Protein AF-A0A482REP7-F1 (afdb_monomer_lite)

Foldseek 3Di:
DQEAEPDLDQDAEDDLCVLVPLNHAEYEHAHYQHQDYALSVLNRPNHNAYHHHPYNHDCQQVVLCVPPNPVRNSVSSPVVVLVVVLLVLQLCLCCPPQCVPLCVDPVSVVLSVVQSVQLCVVDVDSVLSVVCSVCVNQQADNDSVPGHSVSSVVSSVVVVVVVVVVVVVVVVVVVVVVVVVVPVPPPDPDDDDDDDDDDDDDDDDDDDDDDDDDDDDDDPDDDDDDDDDDDDDDD

pLDDT: mean 78.35, std 23.19, range [29.16, 95.19]

Radius of gyration: 36.78 Å; chains: 1; bounding box: 82×81×97 Å

Sequence (235 aa):
MEELWVNNNPLTALPPEIGRCAALRYIDASDTQLHKVPKELATLKNLVDVDLDRTLLKASQKTPYLMHGTMGLLQHLRERAERFHLKQALMETLKFSVYHEASSTDAGASMLLALVADIFEEFSDPREIRLVIRNAARLFPPLLTQATAHAVRVRHDELARDNARKQVRGRMRALWRGVHAMLPLLPYVCTLATATARPRTYGHAHTHCRWALTWSWRCARCTMTALTPPRWSAP

Structure (mmCIF, N/CA/C/O backbone):
data_AF-A0A482REP7-F1
#
_entry.id   AF-A0A482REP7-F1
#
loop_
_atom_site.group_PDB
_atom_site.id
_atom_site.type_symbol
_atom_site.label_atom_id
_atom_site.label_alt_id
_atom_site.label_comp_id
_atom_site.label_asym_id
_atom_site.label_entity_id
_atom_site.label_seq_id
_atom_site.pdbx_PDB_ins_code
_atom_site.Cartn_x
_atom_site.Cartn_y
_atom_site.Cartn_z
_atom_site.occupancy
_atom_site.B_iso_or_equiv
_atom_site.auth_seq_id
_atom_site.auth_comp_id
_atom_site.auth_asym_id
_atom_site.auth_atom_id
_atom_site.pdbx_PDB_model_num
ATOM 1 N N . MET A 1 1 ? -0.628 -10.007 -25.934 1.00 63.91 1 MET A N 1
ATOM 2 C CA . MET A 1 1 ? 0.805 -9.664 -25.932 1.00 63.91 1 MET A CA 1
ATOM 3 C C . MET A 1 1 ? 1.386 -10.212 -24.645 1.00 63.91 1 MET A C 1
ATOM 5 O O . MET A 1 1 ? 0.935 -9.791 -23.585 1.00 63.91 1 MET A O 1
ATOM 9 N N . GLU A 1 2 ? 2.257 -11.215 -24.748 1.00 89.44 2 GLU A N 1
ATOM 10 C CA . GLU A 1 2 ? 2.866 -11.882 -23.584 1.00 89.44 2 GLU A CA 1
ATOM 11 C C . GLU A 1 2 ? 4.234 -11.289 -23.226 1.00 89.44 2 GLU A C 1
ATOM 13 O O . GLU A 1 2 ? 4.661 -11.377 -22.080 1.00 89.44 2 GLU A O 1
ATOM 18 N N . GLU A 1 3 ? 4.891 -10.625 -24.172 1.00 93.62 3 GLU A N 1
ATOM 19 C CA . GLU A 1 3 ? 6.255 -10.119 -24.029 1.00 93.62 3 GLU A CA 1
ATOM 20 C C . GLU A 1 3 ? 6.309 -8.655 -24.470 1.00 93.62 3 GLU A C 1
ATOM 22 O O . GLU A 1 3 ? 5.675 -8.276 -25.460 1.00 93.62 3 GLU A O 1
ATOM 27 N N . LEU A 1 4 ? 7.033 -7.830 -23.715 1.00 93.44 4 LEU A N 1
ATOM 28 C CA . LEU A 1 4 ? 7.271 -6.423 -24.017 1.00 93.44 4 LEU A CA 1
ATOM 29 C C . LEU A 1 4 ? 8.766 -6.128 -23.910 1.00 93.44 4 LEU A C 1
ATOM 31 O O . LEU A 1 4 ? 9.321 -6.166 -22.815 1.00 93.44 4 LEU A O 1
ATOM 35 N N . TRP A 1 5 ? 9.392 -5.779 -25.031 1.00 93.81 5 TRP A N 1
ATOM 36 C CA . TRP A 1 5 ? 10.798 -5.379 -25.085 1.00 93.81 5 TRP A CA 1
ATOM 37 C C . TRP A 1 5 ? 10.897 -3.898 -25.433 1.00 93.81 5 TRP A C 1
ATOM 39 O O . TRP A 1 5 ? 10.468 -3.463 -26.502 1.00 93.81 5 TRP A O 1
ATOM 49 N N . VAL A 1 6 ? 11.415 -3.118 -24.492 1.00 92.94 6 VAL A N 1
ATOM 50 C CA . VAL A 1 6 ? 11.636 -1.668 -24.605 1.00 92.94 6 VAL A CA 1
ATOM 51 C C . VAL A 1 6 ? 13.059 -1.284 -24.191 1.00 92.94 6 VAL A C 1
ATOM 53 O O . VAL A 1 6 ? 13.351 -0.106 -23.981 1.00 92.94 6 VAL A O 1
ATOM 56 N N . ASN A 1 7 ? 13.943 -2.270 -24.090 1.00 94.19 7 ASN A N 1
ATOM 57 C CA . ASN A 1 7 ? 15.342 -2.122 -23.729 1.00 94.19 7 ASN A CA 1
ATOM 58 C C . ASN A 1 7 ? 16.136 -1.266 -24.724 1.00 94.19 7 ASN A C 1
ATOM 60 O O . ASN A 1 7 ? 15.739 -1.100 -25.878 1.00 94.19 7 ASN A O 1
ATOM 64 N N . ASN A 1 8 ? 17.265 -0.715 -24.269 1.00 93.19 8 ASN A N 1
ATOM 65 C CA . ASN A 1 8 ? 18.154 0.143 -25.067 1.00 93.19 8 ASN A CA 1
ATOM 66 C C . ASN A 1 8 ? 17.477 1.399 -25.647 1.00 93.19 8 ASN A C 1
ATOM 68 O O . ASN A 1 8 ? 17.842 1.887 -26.716 1.00 93.19 8 ASN A O 1
ATOM 72 N N . ASN A 1 9 ? 16.488 1.941 -24.936 1.00 93.56 9 ASN A N 1
ATOM 73 C CA . ASN A 1 9 ? 15.794 3.167 -25.317 1.00 93.56 9 ASN A CA 1
ATOM 74 C C . ASN A 1 9 ? 15.946 4.243 -24.235 1.00 93.56 9 ASN A C 1
ATOM 76 O O . ASN A 1 9 ? 16.043 3.924 -23.048 1.00 93.56 9 ASN A O 1
ATOM 80 N N . PRO A 1 10 ? 15.857 5.541 -24.581 1.00 90.94 10 PRO A N 1
ATOM 81 C CA . PRO A 1 10 ? 15.836 6.633 -23.605 1.00 90.94 10 PRO A CA 1
ATOM 82 C C . PRO A 1 10 ? 14.481 6.723 -22.871 1.00 90.94 10 PRO A C 1
ATOM 84 O O . PRO A 1 10 ? 13.950 7.806 -22.632 1.00 90.94 10 PRO A O 1
ATOM 87 N N . LEU A 1 11 ? 13.882 5.578 -22.536 1.00 92.81 11 LEU A N 1
ATOM 88 C CA . LEU A 1 11 ? 12.611 5.493 -21.839 1.00 92.81 11 LEU A CA 1
ATOM 89 C C . LEU A 1 11 ? 12.792 5.977 -20.401 1.00 92.81 11 LEU A C 1
ATOM 91 O O . LEU A 1 11 ? 13.592 5.429 -19.649 1.00 92.81 11 LEU A O 1
ATOM 95 N N . THR A 1 12 ? 12.038 7.002 -20.015 1.00 92.31 12 THR A N 1
ATOM 96 C CA . THR A 1 12 ? 12.153 7.625 -18.690 1.00 92.31 12 THR A CA 1
ATOM 97 C C . THR A 1 12 ? 11.119 7.097 -17.698 1.00 92.31 12 THR A C 1
ATOM 99 O O . THR A 1 12 ? 11.399 6.996 -16.503 1.00 92.31 12 THR A O 1
ATOM 102 N N . ALA A 1 13 ? 9.933 6.720 -18.174 1.00 91.12 13 ALA A N 1
ATOM 103 C CA . ALA A 1 13 ? 8.843 6.189 -17.366 1.00 91.12 13 ALA A CA 1
ATOM 104 C C . ALA A 1 13 ? 8.047 5.148 -18.159 1.00 91.12 13 ALA A C 1
ATOM 106 O O . ALA A 1 13 ? 7.835 5.306 -19.360 1.00 91.12 13 ALA A O 1
ATOM 107 N N . LEU A 1 14 ? 7.558 4.114 -17.472 1.00 90.75 14 LEU A N 1
ATOM 108 C CA . LEU A 1 14 ? 6.554 3.209 -18.026 1.00 90.75 14 LEU A CA 1
ATOM 109 C C . LEU A 1 14 ? 5.149 3.794 -17.792 1.00 90.75 14 LEU A C 1
ATOM 111 O O . LEU A 1 14 ? 4.867 4.254 -16.677 1.00 90.75 14 LEU A O 1
ATOM 115 N N . PRO A 1 15 ? 4.263 3.770 -18.802 1.00 91.69 15 PRO A N 1
ATOM 116 C CA . PRO A 1 15 ? 2.899 4.269 -18.666 1.00 91.69 15 PRO A CA 1
ATOM 117 C C . PRO A 1 15 ? 2.089 3.410 -17.675 1.00 91.69 15 PRO A C 1
ATOM 119 O O . PRO A 1 15 ? 2.233 2.182 -17.679 1.00 91.69 15 PRO A O 1
ATOM 122 N N . PRO A 1 16 ? 1.219 4.000 -16.830 1.00 91.69 16 PRO A N 1
ATOM 123 C CA . PRO A 1 16 ? 0.376 3.240 -15.900 1.00 91.69 16 PRO A CA 1
ATOM 124 C C . PRO A 1 16 ? -0.590 2.281 -16.617 1.00 91.69 16 PRO A C 1
ATOM 126 O O . PRO A 1 16 ? -1.007 1.273 -16.044 1.00 91.69 16 PRO A O 1
ATOM 129 N N . GLU A 1 17 ? -0.905 2.536 -17.889 1.00 92.56 17 GLU A N 1
ATOM 130 C CA . GLU A 1 17 ? -1.745 1.692 -18.740 1.00 92.56 17 GLU A CA 1
ATOM 131 C C . GLU A 1 17 ? -1.191 0.271 -18.912 1.00 92.56 17 GLU A C 1
ATOM 133 O O . GLU A 1 17 ? -1.971 -0.640 -19.199 1.00 92.56 17 GLU A O 1
ATOM 138 N N . ILE A 1 18 ? 0.107 0.044 -18.658 1.00 91.31 18 ILE A N 1
ATOM 139 C CA . ILE A 1 18 ? 0.719 -1.292 -18.692 1.00 91.31 18 ILE A CA 1
ATOM 140 C C . ILE A 1 18 ? 0.012 -2.284 -17.761 1.00 91.31 18 ILE A C 1
ATOM 142 O O . ILE A 1 18 ? -0.063 -3.467 -18.077 1.00 91.31 18 ILE A O 1
ATOM 146 N N . GLY A 1 19 ? -0.597 -1.813 -16.664 1.00 87.25 19 GLY A N 1
ATOM 147 C CA . GLY A 1 19 ? -1.361 -2.659 -15.741 1.00 87.25 19 GLY A CA 1
ATOM 148 C C . GLY A 1 19 ? -2.620 -3.288 -16.353 1.00 87.25 19 GLY A C 1
ATOM 149 O O . GLY A 1 19 ? -3.173 -4.227 -15.779 1.00 87.25 19 GLY A O 1
ATOM 150 N N . ARG A 1 20 ? -3.075 -2.808 -17.523 1.00 90.56 20 ARG A N 1
ATOM 151 C CA . ARG A 1 20 ? -4.200 -3.390 -18.281 1.00 90.56 20 ARG A CA 1
ATOM 152 C C . ARG A 1 20 ? -3.788 -4.589 -19.132 1.00 90.56 20 ARG A C 1
ATOM 154 O O . ARG A 1 20 ? -4.652 -5.354 -19.560 1.00 90.56 20 ARG A O 1
ATOM 161 N N . CYS A 1 21 ? -2.494 -4.783 -19.367 1.00 91.75 21 CYS A N 1
ATOM 162 C CA . CYS A 1 21 ? -1.970 -5.871 -20.184 1.00 91.75 21 CYS A CA 1
ATOM 163 C C . CYS A 1 21 ? -1.958 -7.192 -19.397 1.00 91.75 21 CYS A C 1
ATOM 165 O O . CYS A 1 21 ? -0.906 -7.734 -19.088 1.00 91.75 21 CYS A O 1
ATOM 167 N N . ALA A 1 22 ? -3.131 -7.736 -19.064 1.00 87.69 22 ALA A N 1
ATOM 168 C CA . ALA A 1 22 ? -3.259 -8.898 -18.176 1.00 87.69 22 ALA A CA 1
ATOM 169 C C . ALA A 1 22 ? -2.554 -10.177 -18.678 1.00 87.69 22 ALA A C 1
ATOM 171 O O . ALA A 1 22 ? -2.250 -11.056 -17.877 1.00 87.69 22 ALA A O 1
ATOM 172 N N . ALA A 1 23 ? -2.297 -10.289 -19.985 1.00 92.19 23 ALA A N 1
ATOM 173 C CA . ALA A 1 23 ? -1.593 -11.420 -20.593 1.00 92.19 23 ALA A CA 1
ATOM 174 C C . ALA A 1 23 ? -0.058 -11.302 -20.538 1.00 92.19 23 ALA A C 1
ATOM 176 O O . ALA A 1 23 ? 0.627 -12.221 -20.965 1.00 92.19 23 ALA A O 1
ATOM 177 N N . LEU A 1 24 ? 0.482 -10.181 -20.057 1.00 94.06 24 LEU A N 1
ATOM 178 C CA . LEU A 1 24 ? 1.907 -9.879 -20.120 1.00 94.06 24 LEU A CA 1
ATOM 179 C C . LEU A 1 24 ? 2.676 -10.687 -19.061 1.00 94.06 24 LEU A C 1
ATOM 181 O O . LEU A 1 24 ? 2.298 -10.714 -17.888 1.00 94.06 24 LEU A O 1
ATOM 185 N N . ARG A 1 25 ? 3.725 -11.374 -19.514 1.00 94.38 25 ARG A N 1
ATOM 186 C CA . ARG A 1 25 ? 4.537 -12.344 -18.771 1.00 94.38 25 ARG A CA 1
ATOM 187 C C . ARG A 1 25 ? 5.984 -11.898 -18.620 1.00 94.38 25 ARG A C 1
ATOM 189 O O . ARG A 1 25 ? 6.555 -12.135 -17.560 1.00 94.38 25 ARG A O 1
ATOM 196 N N . TYR A 1 26 ? 6.535 -11.226 -19.628 1.00 95.12 26 TYR A N 1
ATOM 197 C CA . TYR A 1 26 ? 7.926 -10.776 -19.634 1.00 95.12 26 TYR A CA 1
ATOM 198 C C . TYR A 1 26 ? 8.024 -9.309 -20.041 1.00 95.12 26 TYR A C 1
ATOM 200 O O . TYR A 1 26 ? 7.425 -8.896 -21.037 1.00 95.12 26 TYR A O 1
ATOM 208 N N . ILE A 1 27 ? 8.780 -8.528 -19.272 1.00 94.94 27 ILE A N 1
ATOM 209 C CA . ILE A 1 27 ? 9.125 -7.144 -19.609 1.00 94.94 27 ILE A CA 1
ATOM 210 C C . ILE A 1 27 ? 10.638 -7.022 -19.603 1.00 94.94 27 ILE A C 1
ATOM 212 O O . ILE A 1 27 ? 11.256 -7.265 -18.575 1.00 94.94 27 ILE A O 1
ATOM 216 N N . ASP A 1 28 ? 11.211 -6.582 -20.713 1.00 94.81 28 ASP A N 1
ATOM 217 C CA . ASP A 1 28 ? 12.601 -6.144 -20.758 1.00 94.81 28 ASP A CA 1
ATOM 218 C C . ASP A 1 28 ? 12.639 -4.623 -20.927 1.00 94.81 28 ASP A C 1
ATOM 220 O O . ASP A 1 28 ? 12.268 -4.088 -21.976 1.00 94.81 28 ASP A O 1
ATOM 224 N N . ALA A 1 29 ? 13.041 -3.924 -19.867 1.00 94.19 29 ALA A N 1
ATOM 225 C CA . ALA A 1 29 ? 13.291 -2.486 -19.864 1.00 94.19 29 ALA A CA 1
ATOM 226 C C . ALA A 1 29 ? 14.729 -2.169 -19.420 1.00 94.19 29 ALA A C 1
ATOM 228 O O . ALA A 1 29 ? 14.994 -1.078 -18.896 1.00 94.19 29 ALA A O 1
ATOM 229 N N . SER A 1 30 ? 15.644 -3.117 -19.634 1.00 94.44 30 SER A N 1
ATOM 230 C CA . SER A 1 30 ? 17.069 -2.952 -19.367 1.00 94.44 30 SER A CA 1
ATOM 231 C C . SER A 1 30 ? 17.686 -1.847 -20.231 1.00 94.44 30 SER A C 1
ATOM 233 O O . SER A 1 30 ? 17.192 -1.521 -21.312 1.00 94.44 30 SER A O 1
ATOM 235 N N . ASP A 1 31 ? 18.760 -1.221 -19.748 1.00 94.88 31 ASP A N 1
ATOM 236 C CA . ASP A 1 31 ? 19.461 -0.154 -20.486 1.00 94.88 31 ASP A CA 1
ATOM 237 C C . ASP A 1 31 ? 18.551 1.018 -20.882 1.00 94.88 31 ASP A C 1
ATOM 239 O O . ASP A 1 31 ? 18.583 1.533 -22.003 1.00 94.88 31 ASP A O 1
ATOM 243 N N . THR A 1 32 ? 17.714 1.451 -19.940 1.00 95.19 32 THR A N 1
ATOM 244 C CA . THR A 1 32 ? 16.838 2.612 -20.112 1.00 95.19 32 THR A CA 1
ATOM 245 C C . THR A 1 32 ? 17.072 3.669 -19.037 1.00 95.19 32 THR A C 1
ATOM 247 O O . THR A 1 32 ? 17.624 3.414 -17.966 1.00 95.19 32 THR A O 1
ATOM 250 N N . GLN A 1 33 ? 16.589 4.889 -19.278 1.00 94.12 33 GLN A N 1
ATOM 251 C CA . GLN A 1 33 ? 16.630 5.988 -18.300 1.00 94.12 33 GLN A CA 1
ATOM 252 C C . GLN A 1 33 ? 15.464 5.923 -17.297 1.00 94.12 33 GLN A C 1
ATOM 254 O O . GLN A 1 33 ? 15.016 6.944 -16.759 1.00 94.12 33 GLN A O 1
ATOM 259 N N . LEU A 1 34 ? 14.949 4.715 -17.051 1.00 94.38 34 LEU A N 1
ATOM 260 C CA . LEU A 1 34 ? 13.764 4.494 -16.246 1.00 94.38 34 LEU A CA 1
ATOM 261 C C . LEU A 1 34 ? 14.058 4.854 -14.792 1.00 94.38 34 LEU A C 1
ATOM 263 O O . LEU A 1 34 ? 14.834 4.186 -14.113 1.00 94.38 34 LEU A O 1
ATOM 267 N N . HIS A 1 35 ? 13.423 5.915 -14.302 1.00 92.31 35 HIS A N 1
ATOM 268 C CA . HIS A 1 35 ? 13.613 6.394 -12.929 1.00 92.31 35 HIS A CA 1
ATOM 269 C C . HIS A 1 35 ? 12.449 6.019 -12.001 1.00 92.31 35 HIS A C 1
ATOM 271 O O . HIS A 1 35 ? 12.544 6.178 -10.778 1.00 92.31 35 HIS A O 1
ATOM 277 N N . LYS A 1 36 ? 11.345 5.505 -12.563 1.00 89.56 36 LYS A N 1
ATOM 278 C CA . LYS A 1 36 ? 10.185 5.028 -11.807 1.00 89.56 36 LYS A CA 1
ATOM 279 C C . LYS A 1 36 ? 9.425 3.927 -12.547 1.00 89.56 36 LYS A C 1
ATOM 281 O O . LYS A 1 36 ? 9.078 4.084 -13.713 1.00 89.56 36 LYS A O 1
ATOM 286 N N . VAL A 1 37 ? 9.054 2.882 -11.809 1.00 92.19 37 VAL A N 1
ATOM 287 C CA . VAL A 1 37 ? 8.073 1.872 -12.236 1.00 92.19 37 VAL A CA 1
ATOM 288 C C . VAL A 1 37 ? 6.673 2.230 -11.700 1.00 92.19 37 VAL A C 1
ATOM 290 O O . VAL A 1 37 ? 6.563 2.595 -10.516 1.00 92.19 37 VAL A O 1
ATOM 293 N N . PRO A 1 38 ? 5.602 2.161 -12.520 1.00 92.38 38 PRO A N 1
ATOM 294 C CA . PRO A 1 38 ? 4.225 2.390 -12.082 1.00 92.38 38 PRO A CA 1
ATOM 295 C C . PRO A 1 38 ? 3.764 1.314 -11.090 1.00 92.38 38 PRO A C 1
ATOM 297 O O . PRO A 1 38 ? 4.125 0.143 -11.201 1.00 92.38 38 PRO A O 1
ATOM 300 N N . LYS A 1 39 ? 2.926 1.696 -10.118 1.00 91.38 39 LYS A N 1
ATOM 301 C CA . LYS A 1 39 ? 2.364 0.746 -9.135 1.00 91.38 39 LYS A CA 1
ATOM 302 C C . LYS A 1 39 ? 1.400 -0.246 -9.793 1.00 91.38 39 LYS A C 1
ATOM 304 O O . LYS A 1 39 ? 1.179 -1.334 -9.281 1.00 91.38 39 LYS A O 1
ATOM 309 N N . GLU A 1 40 ? 0.858 0.132 -10.943 1.00 92.50 40 GLU A N 1
ATOM 310 C CA . GLU A 1 40 ? -0.017 -0.654 -11.801 1.00 92.50 40 GLU A CA 1
ATOM 311 C C . GLU A 1 40 ? 0.695 -1.900 -12.342 1.00 92.50 40 GLU A C 1
ATOM 313 O O . GLU A 1 40 ? 0.043 -2.887 -12.653 1.00 92.50 40 GLU A O 1
ATOM 318 N N . LEU A 1 41 ? 2.033 -1.937 -12.355 1.00 92.44 41 LEU A N 1
ATOM 319 C CA . LEU A 1 41 ? 2.759 -3.161 -12.692 1.00 92.44 41 LEU A CA 1
ATOM 320 C C . LEU A 1 41 ? 2.435 -4.311 -11.721 1.00 92.44 41 LEU A C 1
ATOM 322 O O . LEU A 1 41 ? 2.370 -5.474 -12.110 1.00 92.44 41 LEU A O 1
ATOM 326 N N . ALA A 1 42 ? 2.135 -3.985 -10.463 1.00 90.81 42 ALA A N 1
ATOM 327 C CA . ALA A 1 42 ? 1.794 -4.962 -9.437 1.00 90.81 42 ALA A CA 1
ATOM 328 C C . ALA A 1 42 ? 0.430 -5.655 -9.651 1.00 90.81 42 ALA A C 1
ATOM 330 O O . ALA A 1 42 ? 0.163 -6.675 -9.000 1.00 90.81 42 ALA A O 1
ATOM 331 N N . THR A 1 43 ? -0.425 -5.131 -10.545 1.00 90.50 43 THR A N 1
ATOM 332 C CA . THR A 1 43 ? -1.724 -5.737 -10.892 1.00 90.50 43 THR A CA 1
ATOM 333 C C . THR A 1 43 ? -1.608 -6.835 -11.944 1.00 90.50 43 THR A C 1
ATOM 335 O O . THR A 1 43 ? -2.549 -7.615 -12.106 1.00 90.50 43 THR A O 1
ATOM 338 N N . LEU A 1 44 ? -0.467 -6.935 -12.632 1.00 91.50 44 LEU A N 1
ATOM 339 C CA . LEU A 1 44 ? -0.198 -7.997 -13.594 1.00 91.50 44 LEU A CA 1
ATOM 340 C C . LEU A 1 44 ? -0.007 -9.325 -12.855 1.00 91.50 44 LEU A C 1
ATOM 342 O O . LEU A 1 44 ? 0.989 -9.544 -12.169 1.00 91.50 44 LEU A O 1
ATOM 346 N N . LYS A 1 45 ? -1.002 -10.212 -12.958 1.00 87.19 45 LYS A N 1
ATOM 347 C CA . LYS A 1 45 ? -1.009 -11.511 -12.261 1.00 87.19 45 LYS A CA 1
ATOM 348 C C . LYS A 1 45 ? -0.158 -12.574 -12.955 1.00 87.19 45 LYS A C 1
ATOM 350 O O . LYS A 1 45 ? 0.289 -13.497 -12.290 1.00 87.19 45 LYS A O 1
ATOM 355 N N . ASN A 1 46 ? 0.033 -12.431 -14.266 1.00 90.88 46 ASN A N 1
ATOM 356 C CA . ASN A 1 46 ? 0.754 -13.388 -15.104 1.00 90.88 46 ASN A CA 1
ATOM 357 C C . ASN A 1 46 ? 2.217 -12.988 -15.341 1.00 90.88 46 ASN A C 1
ATOM 359 O O . ASN A 1 46 ? 2.922 -13.701 -16.047 1.00 90.88 46 ASN A O 1
ATOM 363 N N . LEU A 1 47 ? 2.663 -11.864 -14.768 1.00 92.44 47 LEU A N 1
ATOM 364 C CA . LEU A 1 47 ? 4.027 -11.382 -14.926 1.00 92.44 47 LEU A CA 1
ATOM 365 C C . LEU A 1 47 ? 4.986 -12.323 -14.198 1.00 92.44 47 LEU A C 1
ATOM 367 O O . LEU A 1 47 ? 4.881 -12.505 -12.985 1.00 92.44 47 LEU A O 1
ATOM 371 N N . VAL A 1 48 ? 5.883 -12.931 -14.964 1.00 92.12 48 VAL A N 1
ATOM 372 C CA . VAL A 1 48 ? 6.878 -13.892 -14.493 1.00 92.12 48 VAL A CA 1
ATOM 373 C C . VAL A 1 48 ? 8.190 -13.176 -14.227 1.00 92.12 48 VAL A C 1
ATOM 375 O O . VAL A 1 48 ? 8.765 -13.359 -13.157 1.00 92.12 48 VAL A O 1
ATOM 378 N N . ASP A 1 49 ? 8.632 -12.347 -15.175 1.00 93.50 49 ASP A N 1
ATOM 379 C CA . ASP A 1 49 ? 9.921 -11.678 -15.071 1.00 93.50 49 ASP A CA 1
ATOM 380 C C . ASP A 1 49 ? 9.916 -10.251 -15.624 1.00 93.50 49 ASP A C 1
ATOM 382 O O . ASP A 1 49 ? 9.166 -9.916 -16.548 1.00 93.50 49 ASP A O 1
ATOM 386 N N . VAL A 1 50 ? 10.743 -9.404 -15.017 1.00 93.75 50 VAL A N 1
ATOM 387 C CA . VAL A 1 50 ? 10.931 -8.001 -15.377 1.00 93.75 50 VAL A CA 1
ATOM 388 C C . VAL A 1 50 ? 12.412 -7.688 -15.274 1.00 93.75 50 VAL A C 1
ATOM 390 O O . VAL A 1 50 ? 12.938 -7.610 -14.170 1.00 93.75 50 VAL A O 1
ATOM 393 N N . ASP A 1 51 ? 13.054 -7.438 -16.407 1.00 93.94 51 ASP A N 1
ATOM 394 C CA . ASP A 1 51 ? 14.426 -6.955 -16.431 1.00 93.94 51 ASP A CA 1
ATOM 395 C C . ASP A 1 51 ? 14.447 -5.423 -16.323 1.00 93.94 51 ASP A C 1
ATOM 397 O O . ASP A 1 51 ? 13.868 -4.699 -17.142 1.00 93.94 51 ASP A O 1
ATOM 401 N N . LEU A 1 52 ? 15.087 -4.936 -15.259 1.00 92.25 52 LEU A N 1
ATOM 402 C CA . LEU A 1 52 ? 15.285 -3.517 -14.951 1.00 92.25 52 LEU A CA 1
ATOM 403 C C . LEU A 1 52 ? 16.766 -3.188 -14.746 1.00 92.25 52 LEU A C 1
ATOM 405 O O . LEU A 1 52 ? 17.103 -2.206 -14.065 1.00 92.25 52 LEU A O 1
ATOM 409 N N . ASP A 1 53 ? 17.662 -4.000 -15.296 1.00 91.50 53 ASP A N 1
ATOM 410 C CA . ASP A 1 53 ? 19.091 -3.775 -15.180 1.00 91.50 53 ASP A CA 1
ATOM 411 C C . ASP A 1 53 ? 19.522 -2.495 -15.896 1.00 91.50 53 ASP A C 1
ATOM 413 O O . ASP A 1 53 ? 18.933 -2.039 -16.875 1.00 91.50 53 ASP A O 1
ATOM 417 N N . ARG A 1 54 ? 20.564 -1.857 -15.352 1.00 91.81 54 ARG A N 1
ATOM 418 C CA . ARG A 1 54 ? 21.110 -0.592 -15.878 1.00 91.81 54 ARG A CA 1
ATOM 419 C C . ARG A 1 54 ? 20.058 0.530 -16.018 1.00 91.81 54 ARG A C 1
ATOM 421 O O . ARG A 1 54 ? 20.174 1.397 -16.873 1.00 91.81 54 ARG A O 1
ATOM 428 N N . THR A 1 55 ? 19.083 0.565 -15.103 1.00 93.00 55 THR A N 1
ATOM 429 C CA . THR A 1 55 ? 18.102 1.658 -14.957 1.00 93.00 55 THR A CA 1
ATOM 430 C C . THR A 1 55 ? 18.455 2.654 -13.841 1.00 93.00 55 THR A C 1
ATOM 432 O O . THR A 1 55 ? 19.244 2.364 -12.927 1.00 93.00 55 THR A O 1
ATOM 435 N N . LEU A 1 56 ? 17.804 3.824 -13.872 1.00 93.50 56 LEU A N 1
ATOM 436 C CA . LEU A 1 56 ? 17.946 4.932 -12.914 1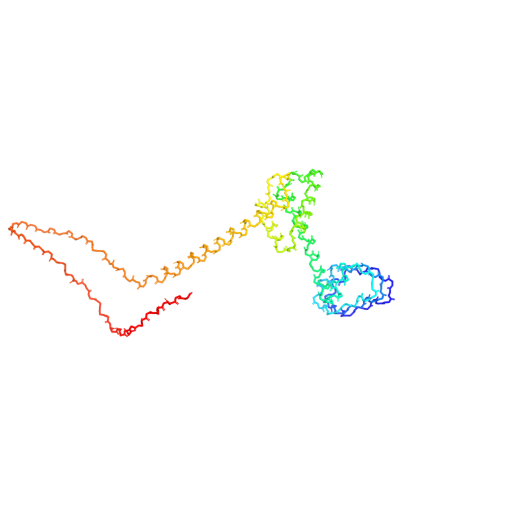.00 93.50 56 LEU A CA 1
ATOM 437 C C . LEU A 1 56 ? 16.925 4.874 -11.760 1.00 93.50 56 LEU A C 1
ATOM 439 O O . LEU A 1 56 ? 16.585 5.898 -11.159 1.00 93.50 56 LEU A O 1
ATOM 443 N N . LEU A 1 57 ? 16.404 3.684 -11.450 1.00 92.38 57 LEU A N 1
ATOM 444 C CA . LEU A 1 57 ? 15.401 3.510 -10.404 1.00 92.38 57 LEU A CA 1
ATOM 445 C C . LEU A 1 57 ? 15.921 3.958 -9.038 1.00 92.38 57 LEU A C 1
ATOM 447 O O . LEU A 1 57 ? 17.042 3.644 -8.629 1.00 92.38 57 LEU A O 1
ATOM 451 N N . LYS A 1 58 ? 15.054 4.649 -8.292 1.00 90.25 58 LYS A N 1
ATOM 452 C CA . LYS A 1 58 ? 15.324 5.020 -6.899 1.00 90.25 58 LYS A CA 1
ATOM 453 C C . LYS A 1 58 ? 15.604 3.773 -6.067 1.00 90.25 58 LYS A C 1
ATOM 455 O O . LYS A 1 58 ? 14.962 2.740 -6.266 1.00 90.25 58 LYS A O 1
ATOM 460 N N . ALA A 1 59 ? 16.473 3.913 -5.064 1.00 89.25 59 ALA A N 1
ATOM 461 C CA . ALA A 1 59 ? 16.830 2.827 -4.154 1.00 89.25 59 ALA A CA 1
ATOM 462 C C . ALA A 1 59 ? 15.595 2.108 -3.590 1.00 89.25 59 ALA A C 1
ATOM 464 O O . ALA A 1 59 ? 15.583 0.891 -3.556 1.00 89.25 59 ALA A O 1
ATOM 465 N N . SER A 1 60 ? 14.512 2.824 -3.273 1.00 87.44 60 SER A N 1
ATOM 466 C CA . SER A 1 60 ? 13.273 2.212 -2.773 1.00 87.44 60 SER A CA 1
ATOM 467 C C . SER A 1 60 ? 12.629 1.178 -3.707 1.00 87.44 60 SER A C 1
ATOM 469 O O . SER A 1 60 ? 12.024 0.238 -3.211 1.00 87.44 60 SER A O 1
ATOM 471 N N . GLN A 1 61 ? 12.739 1.337 -5.030 1.00 87.81 61 GLN A N 1
ATOM 472 C CA . GLN A 1 61 ? 12.241 0.361 -6.012 1.00 87.81 61 GLN A CA 1
ATOM 473 C C . GLN A 1 61 ? 13.338 -0.622 -6.436 1.00 87.81 61 GLN A C 1
ATOM 475 O O . GLN A 1 61 ? 13.049 -1.781 -6.718 1.00 87.81 61 GLN A O 1
ATOM 480 N N . LYS A 1 62 ? 14.598 -0.177 -6.447 1.00 90.44 62 LYS A N 1
ATOM 481 C CA . LYS A 1 62 ? 15.739 -0.985 -6.883 1.00 90.44 62 LYS A CA 1
ATOM 482 C C . LYS A 1 62 ? 16.172 -2.015 -5.836 1.00 90.44 62 LYS A C 1
ATOM 484 O O . LYS A 1 62 ? 16.499 -3.134 -6.203 1.00 90.44 62 LYS A O 1
ATOM 489 N N . THR A 1 63 ? 16.140 -1.688 -4.543 1.00 92.44 63 THR A N 1
ATOM 490 C CA . THR A 1 63 ? 16.525 -2.626 -3.477 1.00 92.44 63 THR A CA 1
ATOM 491 C C . THR A 1 63 ? 15.651 -3.883 -3.420 1.00 92.44 63 THR A C 1
ATOM 493 O O . THR A 1 63 ? 16.234 -4.964 -3.428 1.00 92.44 63 THR A O 1
ATOM 496 N N . PRO A 1 64 ? 14.300 -3.830 -3.433 1.00 91.88 64 PRO A N 1
ATOM 497 C CA . PRO A 1 64 ? 13.497 -5.052 -3.411 1.00 91.88 64 PRO A CA 1
ATOM 498 C C . PRO A 1 64 ? 13.665 -5.885 -4.688 1.00 91.88 64 PRO A C 1
ATOM 500 O O . PRO A 1 64 ? 13.624 -7.111 -4.611 1.00 91.88 64 PRO A O 1
ATOM 503 N N . TYR A 1 65 ? 13.903 -5.234 -5.833 1.00 92.44 65 TYR A N 1
ATOM 504 C CA . TYR A 1 65 ? 14.229 -5.911 -7.088 1.00 92.44 65 TYR A CA 1
ATOM 505 C C . TYR A 1 65 ? 15.562 -6.665 -6.995 1.00 92.44 65 TYR A C 1
ATOM 507 O O . TYR A 1 65 ? 15.623 -7.847 -7.295 1.00 92.44 65 TYR A O 1
ATOM 515 N N . LEU A 1 66 ? 16.620 -6.025 -6.497 1.00 90.88 66 LEU A N 1
ATOM 516 C CA . LEU A 1 66 ? 17.927 -6.674 -6.362 1.00 90.88 66 LEU A CA 1
ATOM 517 C C . LEU A 1 66 ? 17.939 -7.784 -5.298 1.00 90.88 66 LEU A C 1
ATOM 519 O O . LEU A 1 66 ? 18.686 -8.747 -5.431 1.00 90.88 66 LEU A O 1
ATOM 523 N N . MET A 1 67 ? 17.132 -7.663 -4.239 1.00 92.19 67 MET A N 1
ATOM 524 C CA . MET A 1 67 ? 17.105 -8.641 -3.143 1.00 92.19 67 MET A CA 1
ATOM 525 C C . MET A 1 67 ? 16.240 -9.870 -3.437 1.00 92.19 67 MET A C 1
ATOM 527 O O . MET A 1 67 ? 16.578 -10.970 -3.004 1.00 92.19 67 MET A O 1
ATOM 531 N N . HIS A 1 68 ? 15.109 -9.693 -4.123 1.00 91.06 68 HIS A N 1
ATOM 532 C CA . HIS A 1 68 ? 14.120 -10.761 -4.317 1.00 91.06 68 HIS A CA 1
ATOM 533 C C . HIS A 1 68 ? 13.598 -10.842 -5.763 1.00 91.06 68 HIS A C 1
ATOM 535 O O . HIS A 1 68 ? 12.530 -11.412 -6.012 1.00 91.06 68 HIS A O 1
ATOM 541 N N . GLY A 1 69 ? 14.325 -10.253 -6.713 1.00 91.88 69 GLY A N 1
ATOM 542 C CA . GLY A 1 69 ? 13.986 -10.229 -8.132 1.00 91.88 69 GLY A CA 1
ATOM 543 C C . GLY A 1 69 ? 12.658 -9.532 -8.425 1.00 91.88 69 GLY A C 1
ATOM 544 O O . GLY A 1 69 ? 12.171 -8.669 -7.683 1.00 91.88 69 GLY A O 1
ATOM 545 N N . THR A 1 70 ? 12.025 -9.979 -9.504 1.00 91.94 70 THR A N 1
ATOM 546 C CA . THR A 1 70 ? 10.709 -9.517 -9.957 1.00 91.94 70 THR A CA 1
ATOM 547 C C . THR A 1 70 ? 9.645 -9.605 -8.859 1.00 91.94 70 THR A C 1
ATOM 549 O O . THR A 1 70 ? 8.880 -8.662 -8.649 1.00 91.94 70 THR A O 1
ATOM 552 N N . MET A 1 71 ? 9.622 -10.693 -8.083 1.00 90.88 71 MET A N 1
ATOM 553 C CA . MET A 1 71 ? 8.629 -10.878 -7.020 1.00 90.88 71 MET A CA 1
ATOM 554 C C . MET A 1 71 ? 8.782 -9.865 -5.884 1.00 90.88 71 MET A C 1
ATOM 556 O O . MET A 1 71 ? 7.773 -9.341 -5.406 1.00 90.88 71 MET A O 1
ATOM 560 N N . GLY A 1 72 ? 10.018 -9.535 -5.500 1.00 92.94 72 GLY A N 1
ATOM 561 C CA . GLY A 1 72 ? 10.298 -8.481 -4.524 1.00 92.94 72 GLY A CA 1
ATOM 562 C C . GLY A 1 72 ? 9.778 -7.128 -4.958 1.00 92.94 72 GLY A C 1
ATOM 563 O O . GLY A 1 72 ? 9.095 -6.439 -4.197 1.00 92.94 72 GLY A O 1
ATOM 564 N N . LEU A 1 73 ? 10.067 -6.761 -6.205 1.00 93.75 73 LEU A N 1
ATOM 565 C CA . LEU A 1 73 ? 9.573 -5.520 -6.783 1.00 93.75 73 LEU A CA 1
ATOM 566 C C . LEU A 1 73 ? 8.043 -5.479 -6.790 1.00 93.75 73 LEU A C 1
ATOM 568 O O . LEU A 1 73 ? 7.456 -4.502 -6.327 1.00 93.75 73 LEU A O 1
ATOM 572 N N . LEU A 1 74 ? 7.386 -6.527 -7.295 1.00 93.50 74 LEU A N 1
ATOM 573 C CA . LEU A 1 74 ? 5.926 -6.575 -7.359 1.00 93.50 74 LEU A CA 1
ATOM 574 C C . LEU A 1 74 ? 5.303 -6.512 -5.965 1.00 93.50 74 LEU A C 1
ATOM 576 O O . LEU A 1 74 ? 4.319 -5.799 -5.773 1.00 93.50 74 LEU A O 1
ATOM 580 N N . GLN A 1 75 ? 5.880 -7.205 -4.983 1.00 92.19 75 GLN A N 1
ATOM 581 C CA . GLN A 1 75 ? 5.436 -7.116 -3.597 1.00 92.19 75 GLN A CA 1
ATOM 582 C C . GLN A 1 75 ? 5.580 -5.688 -3.057 1.00 92.19 75 GLN A C 1
ATOM 584 O O . GLN A 1 75 ? 4.604 -5.130 -2.556 1.00 92.19 75 GLN A O 1
ATOM 589 N N . HIS A 1 76 ? 6.740 -5.055 -3.245 1.00 92.38 76 HIS A N 1
ATOM 590 C CA . HIS A 1 76 ? 6.962 -3.671 -2.832 1.00 92.38 76 HIS A CA 1
ATOM 591 C C . HIS A 1 76 ? 5.958 -2.701 -3.477 1.00 92.38 76 HIS A C 1
ATOM 593 O O . HIS A 1 76 ? 5.405 -1.821 -2.813 1.00 92.38 76 HIS A O 1
ATOM 599 N N . LEU A 1 77 ? 5.682 -2.859 -4.776 1.00 93.19 77 LEU A N 1
ATOM 600 C CA . LEU A 1 77 ? 4.705 -2.035 -5.487 1.00 93.19 77 LEU A CA 1
ATOM 601 C C . LEU A 1 77 ? 3.274 -2.264 -4.970 1.00 93.19 77 LEU A C 1
ATOM 603 O O . LEU A 1 77 ? 2.538 -1.286 -4.817 1.00 93.19 77 LEU A O 1
ATOM 607 N N . ARG A 1 78 ? 2.893 -3.511 -4.647 1.00 91.75 78 ARG A N 1
ATOM 608 C CA . ARG A 1 78 ? 1.593 -3.840 -4.024 1.00 91.75 78 ARG A CA 1
ATOM 609 C C . ARG A 1 78 ? 1.449 -3.183 -2.660 1.00 91.75 78 ARG A C 1
ATOM 611 O O . ARG A 1 78 ? 0.462 -2.491 -2.432 1.00 91.75 78 ARG A O 1
ATOM 618 N N . GLU A 1 79 ? 2.442 -3.336 -1.791 1.00 90.0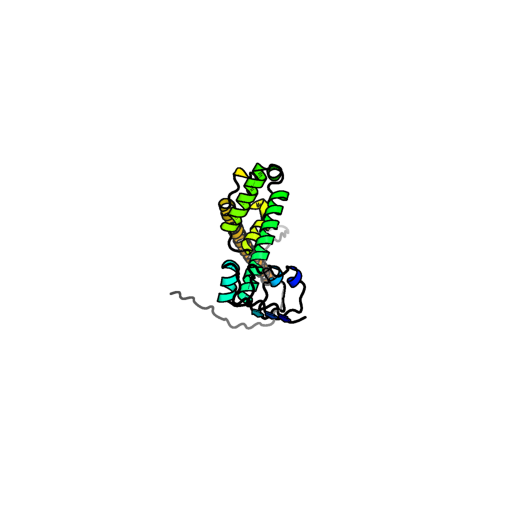6 79 GLU A N 1
ATOM 619 C CA . GLU A 1 79 ? 2.444 -2.743 -0.449 1.00 90.06 79 GLU A CA 1
ATOM 620 C C . GLU A 1 79 ? 2.376 -1.212 -0.516 1.00 90.06 79 GLU A C 1
ATOM 622 O O . GLU A 1 79 ? 1.614 -0.574 0.214 1.00 90.06 79 GLU A O 1
ATOM 627 N N . ARG A 1 80 ? 3.115 -0.599 -1.449 1.00 90.06 80 ARG A N 1
ATOM 628 C CA . ARG A 1 80 ? 3.074 0.849 -1.678 1.00 90.06 80 ARG A CA 1
ATOM 629 C C . ARG A 1 80 ? 1.705 1.317 -2.182 1.00 90.06 80 ARG A C 1
ATOM 631 O O . ARG A 1 80 ? 1.226 2.365 -1.744 1.00 90.06 80 ARG A O 1
ATOM 638 N N . ALA A 1 81 ? 1.081 0.573 -3.096 1.00 91.00 81 ALA A N 1
ATOM 639 C CA . ALA A 1 81 ? -0.263 0.869 -3.591 1.00 91.00 81 ALA A CA 1
ATOM 640 C C . ALA A 1 81 ? -1.315 0.731 -2.481 1.00 91.00 81 ALA A C 1
ATOM 642 O O . ALA A 1 81 ? -2.152 1.616 -2.309 1.00 91.00 81 ALA A O 1
ATOM 643 N N . GLU A 1 82 ? -1.238 -0.342 -1.695 1.00 91.69 82 GLU A N 1
ATOM 644 C CA . GLU A 1 82 ? -2.124 -0.603 -0.563 1.00 91.69 82 GLU A CA 1
ATOM 645 C C . GLU A 1 82 ? -2.015 0.504 0.488 1.00 91.69 82 GLU A C 1
ATOM 647 O O . GLU A 1 82 ? -3.032 1.077 0.879 1.00 91.69 82 GLU A O 1
ATOM 652 N N . ARG A 1 83 ? -0.793 0.885 0.887 1.00 91.38 83 ARG A N 1
ATOM 653 C CA . ARG A 1 83 ? -0.579 1.996 1.827 1.00 91.38 83 ARG A CA 1
ATOM 654 C C . ARG A 1 83 ? -1.171 3.309 1.319 1.00 91.38 83 ARG A C 1
ATOM 656 O O . ARG A 1 83 ? -1.749 4.050 2.108 1.00 91.38 83 ARG A O 1
ATOM 663 N N . PHE A 1 84 ? -1.063 3.596 0.021 1.00 92.19 84 PHE A N 1
ATOM 664 C CA . PHE A 1 84 ? -1.674 4.789 -0.568 1.00 92.19 84 PHE A CA 1
ATOM 665 C C . PHE A 1 84 ? -3.203 4.781 -0.417 1.00 92.19 84 PHE A C 1
ATOM 667 O O . PHE A 1 84 ? -3.773 5.763 0.057 1.00 92.19 84 PHE A O 1
ATOM 674 N N . HIS A 1 85 ? -3.858 3.666 -0.750 1.00 92.38 85 HIS A N 1
ATOM 675 C CA . HIS A 1 85 ? -5.311 3.539 -0.610 1.00 92.38 85 HIS A CA 1
ATOM 676 C C . HIS A 1 85 ? -5.765 3.581 0.850 1.00 92.38 85 HIS A C 1
ATOM 678 O O . HIS A 1 85 ? -6.757 4.234 1.160 1.00 92.38 85 HIS A O 1
ATOM 684 N N . LEU A 1 86 ? -5.023 2.952 1.763 1.00 94.88 86 LEU A N 1
ATOM 685 C CA . LEU A 1 86 ? -5.309 3.032 3.195 1.00 94.88 86 LEU A CA 1
ATOM 686 C C . LEU A 1 86 ? -5.190 4.467 3.714 1.00 94.88 86 LEU A C 1
ATOM 688 O O . LEU A 1 86 ? -6.008 4.884 4.529 1.00 94.88 86 LEU A O 1
ATOM 692 N N . LYS A 1 87 ? -4.209 5.239 3.229 1.00 94.75 87 LYS A N 1
ATOM 693 C CA . LYS A 1 87 ? -4.045 6.645 3.616 1.00 94.75 87 LYS A CA 1
ATOM 694 C C . LYS A 1 87 ? -5.238 7.483 3.164 1.00 94.75 87 LYS A C 1
ATOM 696 O O . LYS A 1 87 ? -5.746 8.278 3.950 1.00 94.75 87 LYS A O 1
ATOM 701 N N . GLN A 1 88 ? -5.710 7.270 1.933 1.00 94.19 88 GLN A N 1
ATOM 702 C CA . GLN A 1 88 ? -6.922 7.916 1.419 1.00 94.19 88 GLN A CA 1
ATOM 703 C C . GLN A 1 88 ? -8.162 7.524 2.232 1.00 94.19 88 GLN A C 1
ATOM 705 O O . GLN A 1 88 ? -8.878 8.398 2.707 1.00 94.19 88 GLN A O 1
ATOM 710 N N . ALA A 1 89 ? -8.365 6.229 2.474 1.00 95.19 89 ALA A N 1
AT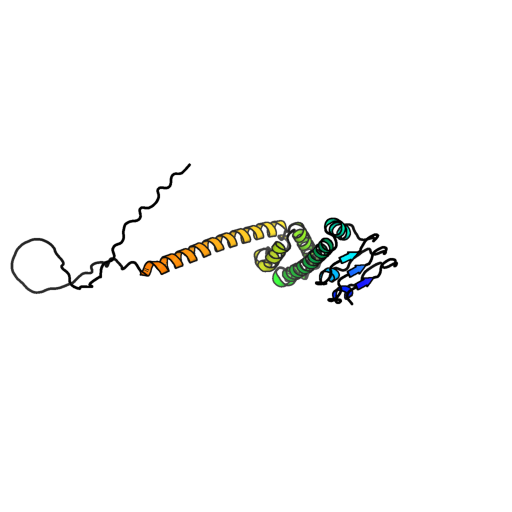OM 711 C CA . ALA A 1 89 ? -9.510 5.738 3.234 1.00 95.19 89 ALA A CA 1
ATOM 712 C C . ALA A 1 89 ? -9.521 6.258 4.682 1.00 95.19 89 ALA A C 1
ATOM 714 O O . ALA A 1 89 ? -10.575 6.636 5.195 1.00 95.19 89 ALA A O 1
ATOM 715 N N . LEU A 1 90 ? -8.360 6.315 5.349 1.00 94.88 90 LEU A N 1
ATOM 716 C CA . LEU A 1 90 ? -8.256 6.890 6.691 1.00 94.88 90 LEU A CA 1
ATOM 717 C C . LEU A 1 90 ? -8.582 8.384 6.675 1.00 94.88 90 LEU A C 1
ATOM 719 O O . LEU A 1 90 ? -9.382 8.838 7.488 1.00 94.88 90 LEU A O 1
ATOM 723 N N . MET A 1 91 ? -8.003 9.128 5.732 1.00 94.38 91 MET A N 1
ATOM 724 C CA . MET A 1 91 ? -8.262 10.556 5.549 1.00 94.38 91 MET A CA 1
ATOM 725 C C . MET A 1 91 ? -9.758 10.840 5.362 1.00 94.38 91 MET A C 1
ATOM 727 O O . MET A 1 91 ? -10.319 11.680 6.060 1.00 94.38 91 MET A O 1
ATOM 731 N N . GLU A 1 92 ? -10.426 10.104 4.474 1.00 94.06 92 GLU A N 1
ATOM 732 C CA . GLU A 1 92 ? -11.867 10.233 4.234 1.00 94.06 92 GLU A CA 1
ATOM 733 C C . GLU A 1 92 ? -12.687 9.873 5.474 1.00 94.06 92 GLU A C 1
ATOM 735 O O . GLU A 1 92 ? -13.587 10.617 5.862 1.00 94.06 92 GLU A O 1
ATOM 740 N N . THR A 1 93 ? -12.344 8.774 6.150 1.00 93.88 93 THR A N 1
ATOM 741 C CA . THR A 1 93 ? -13.036 8.350 7.374 1.00 93.88 93 THR A CA 1
ATOM 742 C C . THR A 1 93 ? -12.945 9.431 8.446 1.00 93.88 93 THR A C 1
ATOM 744 O O . THR A 1 93 ? -13.952 9.773 9.062 1.00 93.88 93 THR A O 1
ATOM 747 N N . LEU A 1 94 ? -11.770 10.024 8.653 1.00 92.50 94 LEU A N 1
ATOM 748 C CA . LEU A 1 94 ? -11.598 11.097 9.629 1.00 92.50 94 LEU A CA 1
ATOM 749 C C . LEU A 1 94 ? -12.346 12.365 9.215 1.00 92.50 94 LEU A C 1
ATOM 751 O O . LEU A 1 94 ? -13.044 12.943 10.045 1.00 92.50 94 LEU A O 1
ATOM 755 N N . LYS A 1 95 ? -12.263 12.752 7.939 1.00 91.31 95 LYS A N 1
ATOM 756 C CA . LYS A 1 95 ? -12.932 13.942 7.402 1.00 91.31 95 LYS A CA 1
ATOM 757 C C . LYS A 1 95 ? -14.456 13.859 7.492 1.00 91.31 95 LYS A C 1
ATOM 759 O O . LYS A 1 95 ? -15.093 14.855 7.801 1.00 91.31 95 LYS A O 1
ATOM 764 N N . PHE A 1 96 ? -15.051 12.704 7.208 1.00 88.94 96 PHE A N 1
ATOM 765 C CA . PHE A 1 96 ? -16.509 12.589 7.101 1.00 88.94 96 PHE A CA 1
ATOM 766 C C . PHE A 1 96 ? -17.188 12.006 8.340 1.00 88.94 96 PHE A C 1
ATOM 768 O O . PHE A 1 96 ? -18.359 12.297 8.555 1.00 88.94 96 PHE A O 1
ATOM 775 N N . SER A 1 97 ? -16.491 11.206 9.156 1.00 86.12 97 SER A N 1
ATOM 776 C CA . SER A 1 97 ? -17.118 10.534 10.305 1.00 86.12 97 SER A CA 1
ATOM 777 C C . SER A 1 97 ? -16.687 11.052 11.675 1.00 86.12 97 SER A C 1
ATOM 779 O O . SER A 1 97 ? -17.512 11.076 12.582 1.00 86.12 97 SER A O 1
ATOM 781 N N . VAL A 1 98 ? -15.424 11.457 11.851 1.00 89.06 98 VAL A N 1
ATOM 782 C CA . VAL A 1 98 ? -14.879 11.770 13.188 1.00 89.06 98 VAL A CA 1
ATOM 783 C C . VAL A 1 98 ? -14.758 13.275 13.405 1.00 89.06 98 VAL A C 1
ATOM 785 O O . VAL A 1 98 ? -15.214 13.793 14.417 1.00 89.06 98 VAL A O 1
ATOM 788 N N . TYR A 1 99 ? -14.170 13.983 12.442 1.00 90.00 99 TYR A N 1
ATOM 789 C CA . TYR A 1 99 ? -13.791 15.391 12.555 1.00 90.00 99 TYR A CA 1
ATOM 790 C C . TYR A 1 99 ? -14.463 16.259 11.488 1.00 90.00 99 TYR A C 1
ATOM 792 O O . TYR A 1 99 ? -13.840 17.181 10.962 1.00 90.00 99 TYR A O 1
ATOM 800 N N . HIS A 1 100 ? -15.728 15.971 11.161 1.00 87.25 100 HIS A N 1
ATOM 801 C CA . HIS A 1 100 ? -16.468 16.669 10.104 1.00 87.25 100 HIS A CA 1
ATOM 802 C C . HIS A 1 100 ? -16.383 18.195 10.231 1.00 87.25 100 HIS A C 1
ATOM 804 O O . HIS A 1 100 ? -15.950 18.867 9.296 1.00 87.25 100 HIS A O 1
ATOM 810 N N . GLU A 1 101 ? -16.674 18.720 11.420 1.00 84.44 101 GLU A N 1
ATOM 811 C CA . GLU A 1 101 ? -16.657 20.158 11.699 1.00 84.44 101 GLU A CA 1
ATOM 812 C C . GLU A 1 101 ? -15.241 20.747 11.626 1.00 84.44 101 GLU A C 1
ATOM 814 O O . GLU A 1 101 ? -15.010 21.732 10.925 1.00 84.44 101 GLU A O 1
ATOM 819 N N . ALA A 1 102 ? -14.261 20.106 12.271 1.00 81.88 102 ALA A N 1
ATOM 820 C CA . ALA A 1 102 ? -12.879 20.590 12.301 1.00 81.88 102 ALA A CA 1
ATOM 821 C C . ALA A 1 102 ? -12.212 20.568 10.913 1.00 81.88 102 ALA A C 1
ATOM 823 O O . ALA A 1 102 ? -11.389 21.430 10.607 1.00 81.88 102 ALA A O 1
ATOM 824 N N . SER A 1 103 ? -12.597 19.621 10.050 1.00 82.31 103 SER A N 1
ATOM 825 C CA . SER A 1 103 ? -12.036 19.458 8.703 1.00 82.31 103 SER A CA 1
ATOM 826 C C . SER A 1 103 ? -12.434 20.552 7.706 1.00 82.31 103 SER A C 1
ATOM 828 O O . SER A 1 103 ? -11.819 20.651 6.646 1.00 82.31 103 SER A O 1
ATOM 830 N N . SER A 1 104 ? -13.452 21.358 8.029 1.00 86.25 104 SER A N 1
ATOM 831 C CA . SER A 1 104 ? -13.907 22.477 7.191 1.00 86.25 104 SER A CA 1
ATOM 832 C C . SER A 1 104 ? -12.966 23.686 7.229 1.00 86.25 104 SER A C 1
ATOM 834 O O . SER A 1 104 ? -13.000 24.521 6.330 1.00 86.25 104 SER A O 1
ATOM 836 N N . THR A 1 105 ? -12.115 23.767 8.255 1.00 92.00 105 THR A N 1
ATOM 837 C CA . THR A 1 105 ? -11.133 24.842 8.431 1.00 92.00 105 THR A CA 1
ATOM 838 C C . THR A 1 105 ? -9.771 24.442 7.866 1.00 92.00 105 THR A C 1
ATOM 840 O O . THR A 1 105 ? -9.335 23.304 8.045 1.00 92.00 105 THR A O 1
ATOM 843 N N . ASP A 1 106 ? -9.045 25.384 7.260 1.00 89.69 106 ASP A N 1
ATOM 844 C CA . ASP A 1 106 ? -7.701 25.126 6.710 1.00 89.69 106 ASP A CA 1
ATOM 845 C C . ASP A 1 106 ? -6.698 24.681 7.790 1.00 89.69 106 ASP A C 1
ATOM 847 O O . ASP A 1 106 ? -5.861 23.798 7.568 1.00 89.69 106 ASP A O 1
ATOM 851 N N . ALA A 1 107 ? -6.819 25.248 8.996 1.00 89.75 107 ALA A N 1
ATOM 852 C CA . ALA A 1 107 ? -6.014 24.861 10.150 1.00 89.75 107 ALA A CA 1
ATOM 853 C C . ALA A 1 107 ? -6.303 23.412 10.581 1.00 89.75 107 ALA A C 1
ATOM 855 O O . ALA A 1 107 ? -5.375 22.623 10.765 1.00 89.75 107 ALA A O 1
ATOM 856 N N . GLY A 1 108 ? -7.581 23.031 10.679 1.00 89.75 108 GLY A N 1
ATOM 857 C CA . GLY A 1 108 ? -7.976 21.669 11.032 1.00 89.75 108 GLY A CA 1
ATOM 858 C C . GLY A 1 108 ? -7.600 20.644 9.960 1.00 89.75 108 GLY A C 1
ATOM 859 O O . GLY A 1 108 ? -7.114 19.565 10.295 1.00 89.75 108 GLY A O 1
ATOM 860 N N . ALA A 1 109 ? -7.730 20.986 8.675 1.00 89.56 109 ALA A N 1
ATOM 861 C CA . ALA A 1 109 ? -7.280 20.136 7.573 1.00 89.56 109 ALA A CA 1
ATOM 862 C C . ALA A 1 109 ? -5.762 19.881 7.624 1.00 89.56 109 ALA A C 1
ATOM 864 O O . ALA A 1 109 ? -5.317 18.747 7.438 1.00 89.56 109 ALA A O 1
ATOM 865 N N . SER A 1 110 ? -4.972 20.911 7.943 1.00 92.50 110 SER A N 1
ATOM 866 C CA . SER A 1 110 ? -3.516 20.799 8.100 1.00 92.50 110 SER A CA 1
ATOM 867 C C . SER A 1 110 ? -3.131 19.917 9.293 1.00 92.50 110 SER A C 1
ATOM 869 O O . SER A 1 110 ? -2.283 19.035 9.160 1.00 92.50 110 SER A O 1
ATOM 871 N N . MET A 1 111 ? -3.801 20.086 10.438 1.00 92.12 111 MET A N 1
ATOM 872 C CA . MET A 1 111 ? -3.605 19.224 11.612 1.00 92.12 111 MET A CA 1
ATOM 873 C C . MET A 1 111 ? -3.971 17.765 11.326 1.00 92.12 111 MET A C 1
ATOM 875 O O . MET A 1 111 ? -3.270 16.851 11.751 1.00 92.12 111 MET A O 1
ATOM 879 N N . LEU A 1 112 ? -5.050 17.531 10.580 1.00 93.19 112 LEU A N 1
ATOM 880 C CA . LEU A 1 112 ? -5.501 16.188 10.228 1.00 93.19 112 LEU A CA 1
ATOM 881 C C . LEU A 1 112 ? -4.529 15.512 9.247 1.00 93.19 112 LEU A C 1
ATOM 883 O O . LEU A 1 112 ? -4.244 14.322 9.384 1.00 93.19 112 LEU A O 1
ATOM 887 N N . LEU A 1 113 ? -3.958 16.265 8.301 1.00 93.56 113 LEU A N 1
ATOM 888 C CA . LEU A 1 113 ? -2.885 15.781 7.427 1.00 93.56 113 LEU A CA 1
ATOM 889 C C . LEU A 1 113 ? -1.638 15.364 8.213 1.00 93.56 113 LEU A C 1
ATOM 891 O O . LEU A 1 113 ? -1.088 14.300 7.918 1.00 93.56 113 LEU A O 1
ATOM 895 N N . ALA A 1 114 ? -1.227 16.162 9.203 1.00 93.75 114 ALA A N 1
ATOM 896 C CA . ALA A 1 114 ? -0.117 15.829 10.096 1.00 93.75 114 ALA A CA 1
ATOM 897 C C . ALA A 1 114 ? -0.424 14.567 10.916 1.00 93.75 114 ALA A C 1
ATOM 899 O O . ALA A 1 114 ? 0.322 13.598 10.846 1.00 93.75 114 ALA A O 1
ATOM 900 N N . LEU A 1 115 ? -1.596 14.504 11.556 1.00 94.44 115 LEU A N 1
ATOM 901 C CA . LEU A 1 115 ? -2.027 13.338 12.331 1.00 94.44 115 LEU A CA 1
ATOM 902 C C . LEU A 1 115 ? -2.029 12.046 11.502 1.00 94.44 115 LEU A C 1
ATOM 904 O O . LEU A 1 115 ? -1.579 11.000 11.964 1.00 94.44 115 LEU A O 1
ATOM 908 N N . VAL A 1 116 ? -2.542 12.091 10.269 1.00 94.75 116 VAL A N 1
ATOM 909 C CA . VAL A 1 116 ? -2.535 10.921 9.378 1.00 94.75 116 VAL A CA 1
ATOM 910 C C . VAL A 1 116 ? -1.111 10.538 8.977 1.00 94.75 116 VAL A C 1
ATOM 912 O O . VAL A 1 116 ? -0.844 9.352 8.803 1.00 94.75 116 VAL A O 1
ATOM 915 N N . ALA A 1 117 ? -0.196 11.496 8.815 1.00 94.00 117 ALA A N 1
ATOM 916 C CA . ALA A 1 117 ? 1.211 11.185 8.578 1.00 94.00 117 ALA A CA 1
ATOM 917 C C . ALA A 1 117 ? 1.822 10.462 9.789 1.00 94.00 117 ALA A C 1
ATOM 919 O O . ALA A 1 117 ? 2.326 9.353 9.614 1.00 94.00 117 ALA A O 1
ATOM 920 N N . ASP A 1 118 ? 1.649 11.011 10.992 1.00 94.62 118 ASP A N 1
ATOM 921 C CA . ASP A 1 118 ? 2.174 10.452 12.243 1.00 94.62 118 ASP A CA 1
ATOM 922 C C . ASP A 1 118 ? 1.653 9.027 12.494 1.00 94.62 118 ASP A C 1
ATOM 924 O O . ASP A 1 118 ? 2.401 8.121 12.859 1.00 94.62 118 ASP A O 1
ATOM 928 N N . ILE A 1 119 ? 0.368 8.776 12.217 1.00 94.19 119 ILE A N 1
ATOM 929 C CA . ILE A 1 119 ? -0.222 7.434 12.326 1.00 94.19 119 ILE A CA 1
ATOM 930 C C . ILE A 1 119 ? 0.450 6.454 11.357 1.00 94.19 119 ILE A C 1
ATOM 932 O O . ILE A 1 119 ? 0.687 5.305 11.708 1.00 94.19 119 ILE A O 1
ATOM 936 N N . PHE A 1 120 ? 0.773 6.857 10.131 1.00 93.88 120 PHE A N 1
ATOM 937 C CA . PHE A 1 120 ? 1.429 5.952 9.180 1.00 93.88 120 PHE A CA 1
ATOM 938 C C . PHE A 1 120 ? 2.914 5.711 9.487 1.00 93.88 120 PHE A C 1
ATOM 940 O O . PHE A 1 120 ? 3.480 4.742 8.972 1.00 93.88 120 PHE A O 1
ATOM 947 N N . GLU A 1 121 ? 3.536 6.564 10.301 1.00 91.38 121 GLU A N 1
ATOM 948 C CA . GLU A 1 121 ? 4.874 6.333 10.853 1.00 91.38 121 GLU A CA 1
ATOM 949 C C . GLU A 1 121 ? 4.822 5.367 12.041 1.00 91.38 121 GLU A C 1
ATOM 951 O O . GLU A 1 121 ? 5.607 4.421 12.102 1.00 91.38 121 GLU A O 1
ATOM 956 N N . GLU A 1 122 ? 3.851 5.536 12.942 1.00 92.25 122 GLU A N 1
ATOM 957 C CA . GLU A 1 122 ? 3.704 4.670 14.115 1.00 92.25 122 GLU A CA 1
ATOM 958 C C . GLU A 1 122 ? 3.148 3.278 13.761 1.00 92.25 122 GLU A C 1
ATOM 960 O O . GLU A 1 122 ? 3.507 2.281 14.392 1.00 92.25 122 GLU A O 1
ATOM 965 N N . PHE A 1 123 ? 2.289 3.168 12.743 1.00 90.62 123 PHE A N 1
ATOM 966 C CA . PHE A 1 123 ? 1.677 1.913 12.298 1.00 90.62 123 PHE A CA 1
ATOM 967 C C . PHE A 1 123 ? 2.351 1.369 11.035 1.00 90.62 123 PHE A C 1
ATOM 969 O O . PHE A 1 123 ? 2.035 1.745 9.907 1.00 90.62 123 PHE A O 1
ATOM 976 N N . SER A 1 124 ? 3.272 0.419 11.226 1.00 86.12 124 SER A N 1
ATOM 977 C CA . SER A 1 124 ? 4.024 -0.196 10.124 1.00 86.12 124 SER A CA 1
ATOM 978 C C . SER A 1 124 ? 3.261 -1.304 9.379 1.00 86.12 124 SER A C 1
ATOM 980 O O . SER A 1 124 ? 3.527 -1.524 8.194 1.00 86.12 124 SER A O 1
ATOM 982 N N . ASP A 1 125 ? 2.303 -1.987 10.020 1.00 89.69 125 ASP A N 1
ATOM 983 C CA . ASP A 1 125 ? 1.535 -3.083 9.408 1.00 89.69 125 ASP A CA 1
ATOM 984 C C . ASP A 1 125 ? 0.208 -2.578 8.783 1.00 89.69 125 ASP A C 1
ATOM 986 O O . ASP A 1 125 ? -0.656 -2.046 9.492 1.00 89.69 125 ASP A O 1
ATOM 990 N N . PRO A 1 126 ? -0.032 -2.802 7.471 1.00 89.25 126 PRO A N 1
ATOM 991 C CA . PRO A 1 126 ? -1.307 -2.506 6.808 1.00 89.25 126 PRO A CA 1
ATOM 992 C C . PRO A 1 126 ? -2.547 -3.120 7.481 1.00 89.25 126 PRO A C 1
ATOM 994 O O . PRO A 1 126 ? -3.663 -2.608 7.346 1.00 89.25 126 PRO A O 1
ATOM 997 N N . ARG A 1 127 ? -2.400 -4.251 8.182 1.00 90.38 127 ARG A N 1
ATOM 998 C CA . ARG A 1 127 ? -3.497 -4.908 8.913 1.00 90.38 127 ARG A CA 1
ATOM 999 C C . ARG A 1 127 ? -3.974 -4.076 10.095 1.00 90.38 127 ARG A C 1
ATOM 1001 O O . ARG A 1 127 ? -5.184 -3.960 10.285 1.00 90.38 127 ARG A O 1
ATOM 1008 N N . GLU A 1 128 ? -3.053 -3.475 10.839 1.00 92.75 128 GLU A N 1
ATOM 1009 C CA . GLU A 1 128 ? -3.389 -2.593 11.958 1.00 92.75 128 GLU A CA 1
ATOM 1010 C C . GLU A 1 128 ? -4.112 -1.347 11.452 1.00 92.75 128 GLU A C 1
ATOM 1012 O O . GLU A 1 128 ? -5.174 -0.997 11.958 1.00 92.75 128 GLU A O 1
ATOM 1017 N N . ILE A 1 129 ? -3.625 -0.749 10.362 1.00 93.62 129 ILE A N 1
ATOM 1018 C CA . ILE A 1 129 ? -4.250 0.436 9.760 1.00 93.62 129 ILE A CA 1
ATOM 1019 C C . ILE A 1 129 ? -5.700 0.144 9.341 1.00 93.62 129 ILE A C 1
ATOM 1021 O O . ILE A 1 129 ? -6.598 0.945 9.596 1.00 93.62 129 ILE A O 1
ATOM 1025 N N . ARG A 1 130 ? -5.980 -1.035 8.768 1.00 94.38 130 ARG A N 1
ATOM 1026 C CA . ARG A 1 130 ? -7.364 -1.459 8.476 1.00 94.38 130 ARG A CA 1
ATOM 1027 C C . ARG A 1 130 ? -8.244 -1.527 9.723 1.00 94.38 130 ARG A C 1
ATOM 1029 O O . ARG A 1 130 ? -9.421 -1.169 9.659 1.00 94.38 130 ARG A O 1
ATOM 1036 N N . LEU A 1 131 ? -7.707 -2.012 10.842 1.00 92.81 131 LEU A N 1
ATOM 1037 C CA . LEU A 1 131 ? -8.433 -2.064 12.113 1.00 92.81 131 LEU A CA 1
ATOM 1038 C C . LEU A 1 131 ? -8.679 -0.664 12.673 1.00 92.81 131 LEU A C 1
ATOM 1040 O O . LEU A 1 131 ? -9.771 -0.424 13.196 1.00 92.81 131 LEU A O 1
ATOM 1044 N N . VAL A 1 132 ? -7.708 0.241 12.518 1.00 94.25 132 VAL A N 1
ATOM 1045 C CA . VAL A 1 132 ? -7.839 1.652 12.888 1.00 94.25 132 VAL A CA 1
ATOM 1046 C C . VAL A 1 132 ? -8.972 2.302 12.101 1.00 94.25 132 VAL A C 1
ATOM 1048 O O . VAL A 1 132 ? -9.887 2.849 12.709 1.00 94.25 132 VAL A O 1
ATOM 1051 N N . ILE A 1 133 ? -8.985 2.153 10.773 1.00 94.31 133 ILE A N 1
ATOM 1052 C CA . ILE A 1 133 ? -10.050 2.684 9.906 1.00 94.31 133 ILE A CA 1
ATOM 1053 C C . ILE A 1 133 ? -11.416 2.120 10.318 1.00 94.31 133 ILE A C 1
ATOM 1055 O O . ILE A 1 133 ? -12.362 2.871 10.544 1.00 94.31 133 ILE A O 1
ATOM 1059 N N . ARG A 1 134 ? -11.523 0.795 10.493 1.00 93.69 134 ARG A N 1
ATOM 1060 C CA . ARG A 1 134 ? -12.785 0.133 10.871 1.00 93.69 134 ARG A CA 1
ATOM 1061 C C . ARG A 1 134 ? -13.334 0.610 12.219 1.00 93.69 134 ARG A C 1
ATOM 1063 O O . ARG A 1 134 ? -14.547 0.611 12.408 1.00 93.69 134 ARG A O 1
ATOM 1070 N N . ASN A 1 135 ? -12.465 0.959 13.165 1.00 93.94 135 ASN A N 1
ATOM 1071 C CA . ASN A 1 135 ? -12.851 1.359 14.519 1.00 93.94 135 ASN A CA 1
ATOM 1072 C C . ASN A 1 135 ? -12.615 2.852 14.791 1.00 93.94 135 ASN A C 1
ATOM 1074 O O . ASN A 1 135 ? -12.562 3.244 15.958 1.00 93.94 135 ASN A O 1
ATOM 1078 N N . ALA A 1 136 ? -12.497 3.682 13.751 1.00 92.06 136 ALA A N 1
ATOM 1079 C CA . ALA A 1 136 ? -12.101 5.084 13.871 1.00 92.06 136 ALA A CA 1
ATOM 1080 C C . ALA A 1 136 ? -12.932 5.854 14.916 1.00 92.06 136 ALA A C 1
ATOM 1082 O O . ALA A 1 136 ? -12.369 6.465 15.820 1.00 92.06 136 ALA A O 1
ATOM 1083 N N . ALA A 1 137 ? -14.259 5.709 14.907 1.00 89.12 137 ALA A N 1
ATOM 1084 C CA . ALA A 1 137 ? -15.145 6.389 15.860 1.00 89.12 137 ALA A CA 1
ATOM 1085 C C . ALA A 1 137 ? -14.866 6.071 17.346 1.00 89.12 137 ALA A C 1
ATOM 1087 O O . ALA A 1 137 ? -15.233 6.844 18.223 1.00 89.12 137 ALA A O 1
ATOM 1088 N N . ARG A 1 138 ? -14.243 4.924 17.652 1.00 89.75 138 ARG A N 1
ATOM 1089 C CA . ARG A 1 138 ? -13.915 4.511 19.030 1.00 89.75 138 ARG A CA 1
ATOM 1090 C C . ARG A 1 138 ? -12.477 4.833 19.419 1.00 89.75 138 ARG A C 1
ATOM 1092 O O . ARG A 1 138 ? -12.180 4.949 20.604 1.00 89.75 138 ARG A O 1
ATOM 1099 N N . LEU A 1 139 ? -11.581 4.894 18.439 1.00 92.75 139 LEU A N 1
ATOM 1100 C CA . LEU A 1 139 ? -10.152 5.078 18.673 1.00 92.75 139 LEU A CA 1
ATOM 1101 C C . LEU A 1 139 ? -9.789 6.555 18.796 1.00 92.75 139 LEU A C 1
ATOM 1103 O O . LEU A 1 139 ? -8.979 6.923 19.642 1.00 92.75 139 LEU A O 1
ATOM 1107 N N . PHE A 1 140 ? -10.415 7.415 18.005 1.00 93.06 140 PHE A N 1
ATOM 1108 C CA . PHE A 1 140 ? -10.068 8.828 17.961 1.00 93.06 140 PHE A CA 1
ATOM 1109 C C . PHE A 1 140 ? -10.806 9.629 19.049 1.00 93.06 140 PHE A C 1
ATOM 1111 O O . PHE A 1 140 ? -11.962 9.335 19.359 1.00 93.06 140 PHE A O 1
ATOM 1118 N N . PRO A 1 141 ? -10.147 10.596 19.717 1.00 90.25 141 PRO A N 1
ATOM 1119 C CA . PRO A 1 141 ? -10.809 11.482 20.672 1.00 90.25 141 PRO A CA 1
ATOM 1120 C C . PRO A 1 141 ? -11.753 12.456 19.951 1.00 90.25 141 PRO A C 1
ATOM 1122 O O . PRO A 1 141 ? -11.541 12.735 18.772 1.00 90.25 141 PRO A O 1
ATOM 1125 N N . PRO A 1 142 ? -12.762 13.010 20.645 1.00 85.88 142 PRO A N 1
ATOM 1126 C CA . PRO A 1 142 ? -13.748 13.897 20.022 1.00 85.88 142 PRO A CA 1
ATOM 1127 C C . PRO A 1 142 ? -13.137 15.215 19.526 1.00 85.88 142 PRO A C 1
ATOM 1129 O O . PRO A 1 142 ? -13.598 15.777 18.540 1.00 85.88 142 PRO A O 1
ATOM 1132 N N . LEU A 1 143 ? -12.081 15.703 20.184 1.00 87.88 143 LEU A N 1
ATOM 1133 C CA . LEU A 1 143 ? -11.395 16.939 19.817 1.00 87.88 143 LEU A CA 1
ATOM 1134 C C . LEU A 1 143 ? -10.110 16.631 19.047 1.00 87.88 143 LEU A C 1
ATOM 1136 O O . LEU A 1 143 ? -9.262 15.877 19.529 1.00 87.88 143 LEU A O 1
ATOM 1140 N N . LEU A 1 144 ? -9.937 17.268 17.885 1.00 88.19 144 LEU A N 1
ATOM 1141 C CA . LEU A 1 144 ? -8.755 17.094 17.033 1.00 88.19 144 LEU A CA 1
ATOM 1142 C C . LEU A 1 144 ? -7.455 17.529 17.733 1.00 88.19 144 LEU A C 1
ATOM 1144 O O . LEU A 1 144 ? -6.407 16.941 17.505 1.00 88.19 144 LEU A O 1
ATOM 1148 N N . THR A 1 145 ? -7.521 18.507 18.638 1.00 87.88 145 THR A N 1
ATOM 1149 C CA . THR A 1 145 ? -6.365 18.994 19.414 1.00 87.88 145 THR A CA 1
ATOM 1150 C C . THR A 1 145 ? -5.778 17.955 20.367 1.00 87.88 145 THR A C 1
ATOM 1152 O O . THR A 1 145 ? -4.621 18.065 20.756 1.00 87.88 145 THR A O 1
ATOM 1155 N N . GLN A 1 146 ? -6.565 16.948 20.749 1.00 88.12 146 GLN A N 1
ATOM 1156 C CA . GLN A 1 146 ? -6.139 15.856 21.628 1.00 88.12 146 GLN A CA 1
ATOM 1157 C C . GLN A 1 146 ? -5.734 14.604 20.842 1.00 88.12 146 GLN A C 1
ATOM 1159 O O . GLN A 1 146 ? -5.307 13.611 21.431 1.00 88.12 146 GLN A O 1
ATOM 1164 N N . ALA A 1 147 ? -5.922 14.613 19.522 1.00 89.00 147 ALA A N 1
ATOM 1165 C CA . ALA A 1 147 ? -5.658 13.470 18.675 1.00 89.00 147 ALA A CA 1
ATOM 1166 C C . ALA A 1 147 ? -4.159 13.385 18.382 1.00 89.00 147 ALA A C 1
ATOM 1168 O O . ALA A 1 147 ? -3.614 14.188 17.632 1.00 89.00 147 ALA A O 1
ATOM 1169 N N . THR A 1 148 ? -3.499 12.396 18.979 1.00 93.31 148 THR A N 1
ATOM 1170 C CA . THR A 1 148 ? -2.102 12.049 18.699 1.00 93.31 148 THR A CA 1
ATOM 1171 C C . THR A 1 148 ? -2.020 10.600 18.237 1.00 93.31 148 THR A C 1
ATOM 1173 O O . THR A 1 148 ? -2.837 9.767 18.648 1.00 93.31 148 THR A O 1
ATOM 1176 N N . ALA A 1 149 ? -1.032 10.279 17.397 1.00 91.94 149 ALA A N 1
ATOM 1177 C CA . ALA A 1 149 ? -0.816 8.911 16.924 1.00 91.94 149 ALA A CA 1
ATOM 1178 C C . ALA A 1 149 ? -0.646 7.930 18.103 1.00 91.94 149 ALA A C 1
ATOM 1180 O O . ALA A 1 149 ? -1.321 6.897 18.154 1.00 91.94 149 ALA A O 1
ATOM 1181 N N . HIS A 1 150 ? 0.099 8.346 19.132 1.00 92.50 150 HIS A N 1
ATOM 1182 C CA . HIS A 1 150 ? 0.315 7.547 20.333 1.00 92.50 150 HIS A CA 1
ATOM 1183 C C . HIS A 1 150 ? -0.983 7.256 21.102 1.00 92.50 150 HIS A C 1
ATOM 1185 O O . HIS A 1 150 ? -1.235 6.121 21.510 1.00 92.50 150 HIS A O 1
ATOM 1191 N N . ALA A 1 151 ? -1.861 8.252 21.273 1.00 92.50 151 ALA A N 1
ATOM 1192 C CA . ALA A 1 151 ? -3.150 8.037 21.931 1.00 92.50 151 ALA A CA 1
ATOM 1193 C C . ALA A 1 151 ? -4.031 7.042 21.152 1.00 92.50 151 ALA A C 1
ATOM 1195 O O . ALA A 1 151 ? -4.731 6.220 21.754 1.00 92.50 151 ALA A O 1
ATOM 1196 N N . VAL A 1 152 ? -3.970 7.080 19.816 1.00 93.88 152 VAL A N 1
ATOM 1197 C CA . VAL A 1 152 ? -4.657 6.117 18.943 1.00 93.88 152 VAL A CA 1
ATOM 1198 C C . VAL A 1 152 ? -4.059 4.716 19.104 1.00 93.88 152 VAL A C 1
ATOM 1200 O O . VAL A 1 152 ? -4.820 3.753 19.216 1.00 93.88 152 VAL A O 1
ATOM 1203 N N . ARG A 1 153 ? -2.727 4.587 19.185 1.00 93.50 153 ARG A N 1
ATOM 1204 C CA . ARG A 1 153 ? -2.025 3.318 19.440 1.00 93.50 153 ARG A CA 1
ATOM 1205 C C . ARG A 1 153 ? -2.436 2.686 20.768 1.00 93.50 153 ARG A C 1
ATOM 1207 O O . ARG A 1 153 ? -2.849 1.528 20.785 1.00 93.50 153 ARG A O 1
ATOM 1214 N N . VAL A 1 154 ? -2.431 3.451 21.858 1.00 93.56 154 VAL A N 1
ATOM 1215 C CA . VAL A 1 154 ? -2.844 2.959 23.185 1.00 93.56 154 VAL A CA 1
ATOM 1216 C C . VAL A 1 154 ? -4.272 2.402 23.151 1.00 93.56 154 VAL A C 1
ATOM 1218 O O . VAL A 1 154 ? -4.517 1.273 23.587 1.00 93.56 154 VAL A O 1
ATOM 1221 N N . ARG A 1 155 ? -5.215 3.150 22.563 1.00 93.25 155 ARG A N 1
ATOM 1222 C CA . ARG A 1 155 ? -6.617 2.716 22.436 1.00 93.25 155 ARG A CA 1
ATOM 1223 C C . ARG A 1 155 ? -6.791 1.524 21.495 1.00 93.25 155 ARG A C 1
ATOM 1225 O O . ARG A 1 155 ? -7.654 0.677 21.733 1.00 93.25 155 ARG A O 1
ATOM 1232 N N . HIS A 1 156 ? -5.988 1.435 20.436 1.00 94.25 156 HIS A N 1
ATOM 1233 C CA . HIS A 1 156 ? -5.973 0.283 19.535 1.00 94.25 156 HIS A CA 1
ATOM 1234 C C . HIS A 1 156 ? -5.593 -0.996 20.294 1.00 94.25 156 HIS A C 1
ATOM 1236 O O . HIS A 1 156 ? -6.280 -2.017 20.182 1.00 94.25 156 HIS A O 1
ATOM 1242 N N . ASP A 1 157 ? -4.569 -0.924 21.139 1.00 92.50 157 ASP A N 1
ATOM 1243 C CA . ASP A 1 157 ? -4.075 -2.076 21.893 1.00 92.50 157 ASP A CA 1
ATOM 1244 C C . ASP A 1 157 ? -5.019 -2.467 23.041 1.00 92.50 157 ASP A C 1
ATOM 1246 O O . ASP A 1 157 ? -5.188 -3.648 23.360 1.00 92.50 157 ASP A O 1
ATOM 1250 N N . GLU A 1 158 ? -5.697 -1.499 23.661 1.00 93.56 158 GLU A N 1
ATOM 1251 C CA . GLU A 1 158 ? -6.815 -1.759 24.580 1.00 93.56 158 GLU A CA 1
ATOM 1252 C C . GLU A 1 158 ? -7.962 -2.499 23.889 1.00 93.56 158 GLU A C 1
ATOM 1254 O O . GLU A 1 158 ? -8.434 -3.525 24.388 1.00 93.56 158 GLU A O 1
ATOM 1259 N N . LEU A 1 159 ? -8.368 -2.037 22.703 1.00 91.94 159 LEU A N 1
ATOM 1260 C CA . LEU A 1 159 ? -9.420 -2.680 21.924 1.00 91.94 159 LEU A CA 1
ATOM 1261 C C . LEU A 1 159 ? -9.044 -4.117 21.534 1.00 91.94 159 LEU A C 1
ATOM 1263 O O . LEU A 1 159 ? -9.886 -5.019 21.608 1.00 91.94 159 LEU A O 1
ATOM 1267 N N . ALA A 1 160 ? -7.787 -4.348 21.149 1.00 90.62 160 ALA A N 1
ATOM 1268 C CA . ALA A 1 160 ? -7.273 -5.679 20.845 1.00 90.62 160 ALA A CA 1
ATOM 1269 C C . ALA A 1 160 ? -7.350 -6.609 22.071 1.00 90.62 160 ALA A C 1
ATOM 1271 O O . ALA A 1 160 ? -7.884 -7.722 21.975 1.00 90.62 160 ALA A O 1
ATOM 1272 N N . ARG A 1 161 ? -6.911 -6.132 23.245 1.00 90.19 161 ARG A N 1
ATOM 1273 C CA . ARG A 1 161 ? -6.999 -6.871 24.519 1.00 90.19 161 ARG A CA 1
ATOM 1274 C C . ARG A 1 161 ? -8.444 -7.206 24.890 1.00 90.19 161 ARG A C 1
ATOM 1276 O O . ARG A 1 161 ? -8.740 -8.333 25.298 1.00 90.19 161 ARG A O 1
ATOM 1283 N N . ASP A 1 162 ? -9.366 -6.271 24.706 1.00 90.69 162 ASP A N 1
ATOM 1284 C CA . ASP A 1 162 ? -10.781 -6.487 25.001 1.00 90.69 162 ASP A CA 1
ATOM 1285 C C . ASP A 1 162 ? -11.450 -7.487 24.058 1.00 90.69 162 ASP A C 1
ATOM 1287 O O . ASP A 1 162 ? -12.264 -8.309 24.499 1.00 90.69 162 ASP A O 1
ATOM 1291 N N . ASN A 1 163 ? -11.096 -7.467 22.774 1.00 90.25 163 ASN A N 1
ATOM 1292 C CA . ASN A 1 163 ? -11.575 -8.452 21.810 1.00 90.25 163 ASN A CA 1
ATOM 1293 C C . ASN A 1 163 ? -11.077 -9.860 22.162 1.00 90.25 163 ASN A C 1
ATOM 1295 O O . ASN A 1 163 ? -11.878 -10.799 22.175 1.00 90.25 163 ASN A O 1
ATOM 1299 N N . ALA A 1 164 ? -9.806 -10.001 22.553 1.00 89.00 164 ALA A N 1
ATOM 1300 C CA . ALA A 1 164 ? -9.253 -11.272 23.021 1.00 89.00 164 ALA A CA 1
ATOM 1301 C C . ALA A 1 164 ? -9.995 -11.790 24.268 1.00 89.00 164 ALA A C 1
ATOM 1303 O O . ALA A 1 164 ? -10.448 -12.939 24.305 1.00 89.00 164 ALA A O 1
ATOM 1304 N N . ARG A 1 165 ? -10.237 -10.919 25.259 1.00 90.81 165 ARG A N 1
ATOM 1305 C CA . ARG A 1 165 ? -11.033 -11.252 26.456 1.00 90.81 165 ARG A CA 1
ATOM 1306 C C . ARG A 1 165 ? -12.447 -11.712 26.093 1.00 90.81 165 ARG A C 1
ATOM 1308 O O . ARG A 1 165 ? -12.948 -12.693 26.647 1.00 90.81 165 ARG A O 1
ATOM 1315 N N . LYS A 1 166 ? -13.109 -11.029 25.152 1.00 90.62 166 LYS A N 1
ATOM 1316 C CA . LYS A 1 166 ? -14.446 -11.410 24.662 1.00 90.62 166 LYS A CA 1
ATOM 1317 C C . LYS A 1 166 ? -14.430 -12.763 23.949 1.00 90.62 166 LYS A C 1
ATOM 1319 O O . LYS A 1 166 ? -15.360 -13.542 24.157 1.00 90.62 166 LYS A O 1
ATOM 1324 N N . GLN A 1 167 ? -13.392 -13.065 23.169 1.00 89.31 167 GLN A N 1
ATOM 1325 C CA . GLN A 1 167 ? -13.252 -14.341 22.466 1.00 89.31 167 GLN A CA 1
ATOM 1326 C C . GLN A 1 167 ? -13.104 -15.513 23.444 1.00 89.31 167 GLN A C 1
ATOM 1328 O O . GLN A 1 167 ? -13.804 -16.516 23.298 1.00 89.31 167 GLN A O 1
ATOM 1333 N N . VAL A 1 168 ? -12.279 -15.365 24.486 1.00 87.38 168 VAL A N 1
ATOM 1334 C CA . VAL A 1 168 ? -12.133 -16.377 25.549 1.00 87.38 168 VAL A CA 1
ATOM 1335 C C . VAL A 1 168 ? -13.460 -16.598 26.277 1.00 87.38 168 VAL A C 1
ATOM 1337 O O . VAL A 1 168 ? -13.909 -17.737 26.400 1.00 87.38 168 VAL A O 1
ATOM 1340 N N . ARG A 1 169 ? -14.158 -15.522 26.676 1.00 85.19 169 ARG A N 1
ATOM 1341 C CA . ARG A 1 169 ? -15.499 -15.629 27.285 1.00 85.19 169 ARG A CA 1
ATOM 1342 C C . ARG A 1 169 ? -16.508 -16.308 26.356 1.00 85.19 169 ARG A C 1
ATOM 1344 O O . ARG A 1 169 ? -17.343 -17.083 26.812 1.00 85.19 169 ARG A O 1
ATOM 1351 N N . GLY A 1 170 ? -16.444 -16.028 25.055 1.00 89.38 170 GLY A N 1
ATOM 1352 C CA . GLY A 1 170 ? -17.266 -16.678 24.033 1.00 89.38 170 GLY A CA 1
ATOM 1353 C C . GLY A 1 170 ? -17.020 -18.184 23.955 1.00 89.38 170 GLY A C 1
ATOM 1354 O O . GLY A 1 170 ? -17.981 -18.951 24.008 1.00 89.38 170 GLY A O 1
ATOM 1355 N N . ARG A 1 171 ? -15.748 -18.602 23.906 1.00 89.19 171 ARG A N 1
ATOM 1356 C CA . ARG A 1 171 ? -15.348 -20.018 23.914 1.00 89.19 171 ARG A CA 1
ATOM 1357 C C . ARG A 1 171 ? -15.797 -20.726 25.189 1.00 89.19 171 ARG A C 1
ATOM 1359 O O . ARG A 1 171 ? -16.413 -21.779 25.091 1.00 89.19 171 ARG A O 1
ATOM 1366 N N . MET A 1 172 ? -15.586 -20.118 26.357 1.00 82.56 172 MET A N 1
ATOM 1367 C CA . MET A 1 172 ? -16.033 -20.684 27.635 1.00 82.56 172 MET A CA 1
ATOM 1368 C C . MET A 1 172 ? -17.555 -20.886 27.662 1.00 82.56 172 MET A C 1
ATOM 1370 O O . MET A 1 172 ? -18.029 -21.956 28.022 1.00 82.56 172 MET A O 1
ATOM 1374 N N . ARG A 1 173 ? -18.337 -19.901 27.193 1.00 86.62 173 ARG A N 1
ATOM 1375 C CA . ARG A 1 173 ? -19.800 -20.042 27.067 1.00 86.62 173 ARG A CA 1
ATOM 1376 C C . ARG A 1 173 ? -20.214 -21.130 26.074 1.00 86.62 173 ARG A C 1
ATOM 1378 O O . ARG A 1 173 ? -21.226 -21.787 26.290 1.00 86.62 173 ARG A O 1
ATOM 1385 N N . ALA A 1 174 ? -19.481 -21.305 24.974 1.00 84.56 174 ALA A N 1
ATOM 1386 C CA . ALA A 1 174 ? -19.752 -22.367 24.006 1.00 84.56 174 ALA A CA 1
ATOM 1387 C C . ALA A 1 174 ? -19.476 -23.755 24.601 1.00 84.56 174 ALA A C 1
ATOM 1389 O O . ALA A 1 174 ? -20.336 -24.626 24.504 1.00 84.56 174 ALA A O 1
ATOM 1390 N N . LEU A 1 175 ? -18.340 -23.923 25.284 1.00 88.25 175 LEU A N 1
ATOM 1391 C CA . LEU A 1 175 ? -17.999 -25.148 26.009 1.00 88.25 175 LEU A CA 1
ATOM 1392 C C . LEU A 1 175 ? -19.033 -25.455 27.093 1.00 88.25 175 LEU A C 1
ATOM 1394 O O . LEU A 1 175 ? -19.541 -26.567 27.150 1.00 88.25 175 LEU A O 1
ATOM 1398 N N . TRP A 1 176 ? -19.410 -24.458 27.896 1.00 78.25 176 TRP A N 1
ATOM 1399 C CA . TRP A 1 176 ? -20.398 -24.629 28.960 1.00 78.25 176 TRP A CA 1
ATOM 1400 C C . TRP A 1 176 ? -21.777 -25.030 28.422 1.00 78.25 176 TRP A C 1
ATOM 1402 O O . TRP A 1 176 ? -22.403 -25.933 28.968 1.00 78.25 176 TRP A O 1
ATOM 1412 N N . ARG A 1 177 ? -22.225 -24.443 27.301 1.00 79.12 177 ARG A N 1
ATOM 1413 C CA . ARG A 1 177 ? -23.447 -24.888 26.605 1.00 79.12 177 ARG A CA 1
ATOM 1414 C C . ARG A 1 177 ? -23.328 -26.313 26.070 1.00 79.12 177 ARG A C 1
ATOM 1416 O O . ARG A 1 177 ? -24.289 -27.060 26.184 1.00 79.12 177 ARG A O 1
ATOM 1423 N N . GLY A 1 178 ? -22.174 -26.695 25.522 1.00 76.75 178 GLY A N 1
ATOM 1424 C CA . GLY A 1 178 ? -21.918 -28.064 25.065 1.00 76.75 178 GLY A CA 1
ATOM 1425 C C . GLY A 1 178 ? -21.971 -29.082 26.207 1.00 76.75 178 GLY A C 1
ATOM 1426 O O . GLY A 1 178 ? -22.629 -30.107 26.078 1.00 76.75 178 GLY A O 1
ATOM 1427 N N . VAL A 1 179 ? -21.365 -28.760 27.353 1.00 73.19 179 VAL A N 1
ATOM 1428 C CA . VAL A 1 179 ? -21.438 -29.580 28.574 1.00 73.19 179 VAL A CA 1
ATOM 1429 C C . VAL A 1 179 ? -22.882 -29.678 29.070 1.00 73.19 179 VAL A C 1
ATOM 1431 O O . VAL A 1 179 ? -23.379 -30.779 29.280 1.00 73.19 179 VAL A O 1
ATOM 1434 N N . HIS A 1 180 ? -23.603 -28.557 29.179 1.00 63.59 180 HIS A N 1
ATOM 1435 C CA . HIS A 1 180 ? -25.012 -28.570 29.586 1.00 63.59 180 HIS A CA 1
ATOM 1436 C C . HIS A 1 180 ? -25.932 -29.314 28.614 1.00 63.59 180 HIS A C 1
ATOM 1438 O O . HIS A 1 180 ? -26.898 -29.919 29.063 1.00 63.59 180 HIS A O 1
ATOM 1444 N N . ALA A 1 181 ? -25.635 -29.308 27.313 1.00 62.97 181 ALA A N 1
ATOM 1445 C CA . ALA A 1 181 ? -26.366 -30.088 26.318 1.00 62.97 181 ALA A CA 1
ATOM 1446 C C . ALA A 1 181 ? -26.093 -31.601 26.420 1.00 62.97 181 ALA A C 1
ATOM 1448 O O . ALA A 1 181 ? -26.916 -32.384 25.957 1.00 62.97 181 ALA A O 1
ATOM 1449 N N . MET A 1 182 ? -24.986 -32.021 27.048 1.00 56.31 182 MET A N 1
ATOM 1450 C CA . MET A 1 182 ? -24.711 -33.429 27.383 1.00 56.31 182 MET A CA 1
ATOM 1451 C C . MET A 1 182 ? -25.283 -33.853 28.746 1.00 56.31 182 MET A C 1
ATOM 1453 O O . MET A 1 182 ? -25.515 -35.039 28.971 1.00 56.31 182 MET A O 1
ATOM 1457 N N . LEU A 1 183 ? -25.561 -32.902 29.647 1.00 57.12 183 LEU A N 1
ATOM 1458 C CA . LEU A 1 183 ? -26.189 -33.170 30.946 1.00 57.12 183 LEU A CA 1
ATOM 1459 C C . LEU A 1 183 ? -27.643 -33.716 30.938 1.00 57.12 183 LEU A C 1
ATOM 1461 O O . LEU A 1 183 ? -28.015 -34.260 31.979 1.00 57.12 183 LEU A O 1
ATOM 1465 N N . PRO A 1 184 ? -28.476 -33.677 29.868 1.00 52.69 184 PRO A N 1
ATOM 1466 C CA . PRO A 1 184 ? -29.825 -34.255 29.912 1.00 52.69 184 PRO A CA 1
ATOM 1467 C C . PRO A 1 184 ? -29.863 -35.788 30.019 1.00 52.69 184 PRO A C 1
ATOM 1469 O O . PRO A 1 184 ? -30.948 -36.358 30.045 1.00 52.69 184 PRO A O 1
ATOM 1472 N N . LEU A 1 185 ? -28.715 -36.473 30.080 1.00 48.56 185 LEU A N 1
ATOM 1473 C CA . LEU A 1 185 ? -28.642 -37.927 30.266 1.00 48.56 185 LEU A CA 1
ATOM 1474 C C . LEU A 1 185 ? -28.408 -38.369 31.716 1.00 48.56 185 LEU A C 1
ATOM 1476 O O . LEU A 1 185 ? -28.313 -39.568 31.970 1.00 48.56 185 LEU A O 1
ATOM 1480 N N . LEU A 1 186 ? -28.340 -37.446 32.678 1.00 47.50 186 LEU A N 1
ATOM 1481 C CA . LEU A 1 186 ? -28.361 -37.810 34.094 1.00 47.50 186 LEU A CA 1
ATOM 1482 C C . LEU A 1 186 ? -29.795 -37.654 34.615 1.00 47.50 186 LEU A C 1
ATOM 1484 O O . LEU A 1 186 ? -30.226 -36.523 34.855 1.00 47.50 186 LEU A O 1
ATOM 1488 N N . PRO A 1 187 ? -30.569 -38.750 34.761 1.00 43.69 187 PRO A N 1
ATOM 1489 C CA . PRO A 1 187 ? -31.910 -38.662 35.306 1.00 43.69 187 PRO A CA 1
ATOM 1490 C C . PRO A 1 187 ? -31.827 -38.100 36.724 1.00 43.69 187 PRO A C 1
ATOM 1492 O O . PRO A 1 187 ? -31.104 -38.604 37.585 1.00 43.69 187 PRO A O 1
ATOM 1495 N N . TYR A 1 188 ? -32.564 -37.013 36.917 1.00 42.56 188 TYR A N 1
ATOM 1496 C CA . TYR A 1 188 ? -32.763 -36.314 38.172 1.00 42.56 188 TYR A CA 1
ATOM 1497 C C . TYR A 1 188 ? -33.005 -37.282 39.337 1.00 42.56 188 TYR A C 1
ATOM 1499 O O . TYR A 1 188 ? -33.943 -38.081 39.329 1.00 42.56 188 TYR A O 1
ATOM 1507 N N . VAL A 1 189 ? -32.201 -37.125 40.387 1.00 41.16 189 VAL A N 1
ATOM 1508 C CA . VAL A 1 189 ? -32.567 -37.509 41.751 1.00 41.16 189 VAL A CA 1
ATOM 1509 C C . VAL A 1 189 ? -33.777 -36.652 42.130 1.00 41.16 189 VAL A C 1
ATOM 1511 O O . VAL A 1 189 ? -33.658 -35.447 42.343 1.00 41.16 189 VAL A O 1
ATOM 1514 N N . CYS A 1 190 ? -34.958 -37.268 42.115 1.00 32.78 190 CYS A N 1
ATOM 1515 C CA . CYS A 1 190 ? -36.229 -36.609 42.377 1.00 32.78 190 CYS A CA 1
ATOM 1516 C C . CYS A 1 190 ? -36.421 -36.418 43.889 1.00 32.78 190 CYS A C 1
ATOM 1518 O O . CYS A 1 190 ? -36.414 -37.370 44.669 1.00 32.78 190 CYS A O 1
ATOM 1520 N N . THR A 1 191 ? -36.595 -35.163 44.283 1.00 39.41 191 THR A N 1
ATOM 1521 C CA . THR A 1 191 ? -37.039 -34.695 45.595 1.00 39.41 191 THR A CA 1
ATOM 1522 C C . THR A 1 191 ? -38.412 -35.279 45.952 1.00 39.41 191 THR A C 1
ATOM 1524 O O . THR A 1 191 ? -39.358 -35.203 45.170 1.00 39.41 191 THR A O 1
ATOM 1527 N N . LEU A 1 192 ? -38.532 -35.857 47.151 1.00 30.83 192 LEU A N 1
ATOM 1528 C CA . LEU A 1 192 ? -39.793 -36.337 47.725 1.00 30.83 192 LEU A CA 1
ATOM 1529 C C . LEU A 1 192 ? -40.657 -35.147 48.164 1.00 30.83 192 LEU A C 1
ATOM 1531 O O . LEU A 1 192 ? -40.325 -34.457 49.128 1.00 30.83 192 LEU A O 1
ATOM 1535 N N . ALA A 1 193 ? -41.770 -34.931 47.464 1.00 34.06 193 ALA A N 1
ATOM 1536 C CA . ALA A 1 193 ? -42.823 -34.005 47.856 1.00 34.06 193 ALA A CA 1
ATOM 1537 C C . ALA A 1 193 ? -43.935 -34.724 48.640 1.00 34.06 193 ALA A C 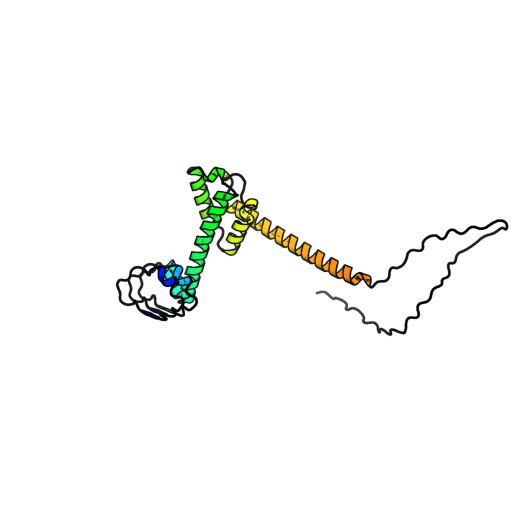1
ATOM 1539 O O . ALA A 1 193 ? -44.392 -35.812 48.298 1.00 34.06 193 ALA A O 1
ATOM 1540 N N . THR A 1 194 ? -44.337 -34.040 49.705 1.00 39.34 194 THR A N 1
ATOM 1541 C CA . THR A 1 194 ? -45.514 -34.171 50.568 1.00 39.34 194 THR A CA 1
ATOM 1542 C C . THR A 1 194 ? -46.758 -34.805 49.932 1.00 39.34 194 THR A C 1
ATOM 1544 O O . THR A 1 194 ? -47.341 -34.235 49.012 1.00 39.34 194 THR A O 1
ATOM 1547 N N . ALA A 1 195 ? -47.240 -35.909 50.513 1.00 34.88 195 ALA A N 1
ATOM 1548 C CA . ALA A 1 195 ? -48.593 -36.418 50.296 1.00 34.88 195 ALA A CA 1
ATOM 1549 C C . ALA A 1 195 ? -49.419 -36.260 51.584 1.00 34.88 195 ALA A C 1
ATOM 1551 O O . ALA A 1 195 ? -49.165 -36.900 52.603 1.00 34.88 195 ALA A O 1
ATOM 1552 N N . THR A 1 196 ? -50.394 -35.357 51.523 1.00 42.09 196 THR A N 1
ATOM 1553 C CA . THR A 1 196 ? -51.473 -35.155 52.486 1.00 42.09 196 THR A CA 1
ATOM 1554 C C . THR A 1 196 ? -52.502 -36.279 52.349 1.00 42.09 196 THR A C 1
ATOM 1556 O O . THR A 1 196 ? -53.147 -36.409 51.314 1.00 42.09 196 THR A O 1
ATOM 1559 N N . ALA A 1 197 ? -52.712 -37.065 53.407 1.00 34.34 197 ALA A N 1
ATOM 1560 C CA . ALA A 1 197 ? -53.876 -37.946 53.514 1.00 34.34 197 ALA A CA 1
ATOM 1561 C C . ALA A 1 197 ? -54.353 -38.041 54.977 1.00 34.34 197 ALA A C 1
ATOM 1563 O O . ALA A 1 197 ? -53.692 -38.632 55.826 1.00 34.34 197 ALA A O 1
ATOM 1564 N N . ARG A 1 198 ? -55.514 -37.432 55.266 1.00 38.12 198 ARG A N 1
ATOM 1565 C CA . ARG A 1 198 ? -56.398 -37.775 56.404 1.00 38.12 198 ARG A CA 1
ATOM 1566 C C . ARG A 1 198 ? -57.137 -39.081 56.050 1.00 38.12 198 ARG A C 1
ATOM 1568 O O . ARG A 1 198 ? -57.480 -39.229 54.877 1.00 38.12 198 ARG A O 1
ATOM 1575 N N . PRO A 1 199 ? -57.457 -39.979 57.010 1.00 38.97 199 PRO A N 1
ATOM 1576 C CA . PRO A 1 199 ? -58.775 -39.890 57.663 1.00 38.97 199 PRO A CA 1
ATOM 1577 C C . PRO A 1 199 ? -58.857 -40.355 59.144 1.00 38.97 199 PRO A C 1
ATOM 1579 O O . PRO A 1 199 ? -58.139 -41.234 59.592 1.00 38.97 199 PRO A O 1
ATOM 1582 N N . ARG A 1 200 ? -59.803 -39.725 59.861 1.00 32.75 200 ARG A N 1
ATOM 1583 C CA . ARG A 1 200 ? -60.599 -40.141 61.045 1.00 32.75 200 ARG A CA 1
ATOM 1584 C C . ARG A 1 200 ? -60.012 -41.051 62.158 1.00 32.75 200 ARG A C 1
ATOM 1586 O O . ARG A 1 200 ? -59.880 -42.252 62.000 1.00 32.75 200 ARG A O 1
ATOM 1593 N N . THR A 1 201 ? -59.911 -40.419 63.337 1.00 37.78 201 THR A N 1
ATOM 1594 C CA . THR A 1 201 ? -60.383 -40.815 64.691 1.00 37.78 201 THR A CA 1
ATOM 1595 C C . THR A 1 201 ? -59.972 -42.146 65.354 1.00 37.78 201 THR A C 1
ATOM 1597 O O . THR A 1 201 ? -60.365 -43.217 64.913 1.00 37.78 201 THR A O 1
ATOM 1600 N N . TYR A 1 202 ? -59.406 -41.956 66.561 1.00 31.02 202 TYR A N 1
ATOM 1601 C CA . TYR A 1 202 ? -59.241 -42.823 67.746 1.00 31.02 202 TYR A CA 1
ATOM 1602 C C . TYR A 1 202 ? -58.143 -43.902 67.770 1.00 31.02 202 TYR A C 1
ATOM 1604 O O . TYR A 1 202 ? -58.178 -44.873 67.027 1.00 31.02 202 TYR A O 1
ATOM 1612 N N . GLY A 1 203 ? -57.249 -43.771 68.764 1.00 32.28 203 GLY A N 1
ATOM 1613 C CA . GLY A 1 203 ? -56.426 -44.857 69.317 1.00 32.28 203 GLY A CA 1
ATOM 1614 C C . GLY A 1 203 ? -54.939 -44.516 69.435 1.00 32.28 203 GLY A C 1
ATOM 1615 O O . GLY A 1 203 ? -54.315 -44.143 68.456 1.00 32.28 203 GLY A O 1
ATOM 1616 N N . HIS A 1 204 ? -54.382 -44.610 70.640 1.00 37.03 204 HIS A N 1
ATOM 1617 C CA . HIS A 1 204 ? -53.049 -44.153 71.045 1.00 37.03 204 HIS A CA 1
ATOM 1618 C C . HIS A 1 204 ? -51.831 -44.841 70.379 1.00 37.03 204 HIS A C 1
ATOM 1620 O O . HIS A 1 204 ? -51.877 -46.015 70.033 1.00 37.03 204 HIS A O 1
ATOM 1626 N N . ALA A 1 205 ? -50.710 -44.100 70.438 1.00 31.86 205 ALA A N 1
ATOM 1627 C CA . ALA A 1 205 ? -49.315 -44.534 70.642 1.00 31.86 205 ALA A CA 1
ATOM 1628 C C . ALA A 1 205 ? -48.375 -44.740 69.425 1.00 31.86 205 ALA A C 1
ATOM 1630 O O . ALA A 1 205 ? -48.465 -45.698 68.676 1.00 31.86 205 ALA A O 1
ATOM 1631 N N . HIS A 1 206 ? -47.399 -43.821 69.355 1.00 36.22 206 HIS A N 1
ATOM 1632 C CA . HIS A 1 206 ? -45.965 -43.969 69.053 1.00 36.22 206 HIS A CA 1
ATOM 1633 C C . HIS A 1 206 ? -45.436 -44.767 67.828 1.00 36.22 206 HIS A C 1
ATOM 1635 O O . HIS A 1 206 ? -45.600 -45.971 67.695 1.00 36.22 206 HIS A O 1
ATOM 1641 N N . THR A 1 207 ? -44.541 -44.063 67.108 1.00 35.56 207 THR A N 1
ATOM 1642 C CA . THR A 1 207 ? -43.291 -44.490 66.423 1.00 35.56 207 THR A CA 1
ATOM 1643 C C . THR A 1 207 ? -43.265 -44.921 64.937 1.00 35.56 207 THR A C 1
ATOM 1645 O O . THR A 1 207 ? -43.848 -45.910 64.530 1.00 35.56 207 THR A O 1
ATOM 1648 N N . HIS A 1 208 ? -42.417 -44.183 64.193 1.00 29.64 208 HIS A N 1
ATOM 1649 C CA . HIS A 1 208 ? -41.532 -44.553 63.066 1.00 29.64 208 HIS A CA 1
ATOM 1650 C C . HIS A 1 208 ? -42.066 -44.918 61.650 1.00 29.64 208 HIS A C 1
ATOM 1652 O O . HIS A 1 208 ? -42.616 -45.978 61.407 1.00 29.64 208 HIS A O 1
ATOM 1658 N N . CYS A 1 209 ? -41.716 -44.037 60.691 1.00 30.39 209 CYS A N 1
ATOM 1659 C CA . CYS A 1 209 ? -41.229 -44.242 59.305 1.00 30.39 209 CYS A CA 1
ATOM 1660 C C . CYS A 1 209 ? -41.562 -45.531 58.510 1.00 30.39 209 CYS A C 1
ATOM 1662 O O . CYS A 1 209 ? -41.077 -46.595 58.873 1.00 30.39 209 CYS A O 1
ATOM 1664 N N . ARG A 1 210 ? -42.076 -45.386 57.269 1.00 31.17 210 ARG A N 1
ATOM 1665 C CA . ARG A 1 210 ? -41.407 -45.787 55.992 1.00 31.17 210 ARG A CA 1
ATOM 1666 C C . ARG A 1 210 ? -42.323 -45.625 54.768 1.00 31.17 210 ARG A C 1
ATOM 1668 O O . ARG A 1 210 ? -43.470 -46.047 54.780 1.00 31.17 210 ARG A O 1
ATOM 1675 N N . TRP A 1 211 ? -41.763 -45.062 53.697 1.00 30.59 211 TRP A N 1
ATOM 1676 C CA . TRP A 1 211 ? -42.303 -45.079 52.332 1.00 30.59 211 TRP A CA 1
ATOM 1677 C C . TRP A 1 211 ? -41.918 -46.391 51.617 1.00 30.59 211 TRP A C 1
ATOM 1679 O O . TRP A 1 211 ? -40.773 -46.828 51.728 1.00 30.59 211 TRP A O 1
ATOM 1689 N N . ALA A 1 212 ? -42.840 -46.968 50.839 1.00 31.00 212 ALA A N 1
ATOM 1690 C CA . ALA A 1 212 ? -42.597 -47.970 49.789 1.00 31.00 212 ALA A CA 1
ATOM 1691 C C . ALA A 1 212 ? -43.590 -47.682 48.639 1.00 31.00 212 ALA A C 1
ATOM 1693 O O . ALA A 1 212 ? -44.793 -47.645 48.868 1.00 31.00 212 ALA A O 1
ATOM 1694 N N . LEU A 1 213 ? -43.137 -47.151 47.497 1.00 36.03 213 LEU A N 1
ATOM 1695 C CA . LEU A 1 213 ? -42.666 -47.857 46.291 1.00 36.03 213 LEU A CA 1
ATOM 1696 C C . LEU A 1 213 ? -43.749 -48.662 45.558 1.00 36.03 213 LEU A C 1
ATOM 1698 O O . LEU A 1 213 ? -44.078 -49.767 45.961 1.00 36.03 213 LEU A O 1
ATOM 1702 N N . THR A 1 214 ? -44.165 -48.154 44.399 1.00 33.44 214 THR A N 1
ATOM 1703 C CA . THR A 1 214 ? -44.136 -48.844 43.092 1.00 33.44 214 THR A CA 1
ATOM 1704 C C . THR A 1 214 ? -43.930 -47.716 42.060 1.00 33.44 214 THR A C 1
ATOM 1706 O O . THR A 1 214 ? -44.339 -46.589 42.311 1.00 33.44 214 THR A O 1
ATOM 1709 N N . TRP A 1 215 ? -43.152 -47.840 40.989 1.00 30.00 215 TRP A N 1
ATOM 1710 C CA . TRP A 1 215 ? -43.475 -48.567 39.766 1.00 30.00 215 TRP A CA 1
ATOM 1711 C C . TRP A 1 215 ? -42.189 -48.987 39.037 1.00 30.00 215 TRP A C 1
ATOM 1713 O O . TRP A 1 215 ? -41.156 -48.322 39.082 1.00 30.00 215 TRP A O 1
ATOM 1723 N N . SER A 1 216 ? -42.287 -50.135 38.377 1.00 29.16 216 SER A N 1
ATOM 1724 C CA . SER A 1 216 ? -41.227 -50.886 37.715 1.00 29.16 216 SER A CA 1
ATOM 1725 C C . SER A 1 216 ? -40.798 -50.308 36.365 1.00 29.16 216 SER A C 1
ATOM 1727 O O . SER A 1 216 ? -41.651 -50.055 35.519 1.00 29.16 216 SER A O 1
ATOM 1729 N N . TRP A 1 217 ? -39.490 -50.302 36.098 1.00 30.95 217 TRP A N 1
ATOM 1730 C CA . TRP A 1 217 ? -38.937 -50.467 34.751 1.00 30.95 217 TRP A CA 1
ATOM 1731 C C . TRP A 1 217 ? -37.863 -51.560 34.793 1.00 30.95 217 TRP A C 1
ATOM 1733 O O . TRP A 1 217 ? -36.898 -51.477 35.551 1.00 30.95 217 TRP A O 1
ATOM 1743 N N . ARG A 1 218 ? -38.061 -52.627 34.009 1.00 30.67 218 ARG A N 1
ATOM 1744 C CA . ARG A 1 218 ? -37.061 -53.685 33.798 1.00 30.67 218 ARG A CA 1
ATOM 1745 C C . ARG A 1 218 ? -35.940 -53.122 32.928 1.00 30.67 218 ARG A C 1
ATOM 1747 O O . ARG A 1 218 ? -36.188 -52.764 31.783 1.00 30.67 218 ARG A O 1
ATOM 1754 N N . CYS A 1 219 ? -34.718 -53.094 33.454 1.00 31.61 219 CYS A N 1
ATOM 1755 C CA . CYS A 1 219 ? -33.508 -52.804 32.692 1.00 31.61 219 CYS A CA 1
ATOM 1756 C C . CYS A 1 219 ? -32.733 -54.111 32.468 1.00 31.61 219 CYS A C 1
ATOM 1758 O O . CYS A 1 219 ? -32.338 -54.787 33.421 1.00 31.61 219 CYS A O 1
ATOM 1760 N N . ALA A 1 220 ? -32.550 -54.493 31.205 1.00 36.91 220 ALA A N 1
ATOM 1761 C CA . 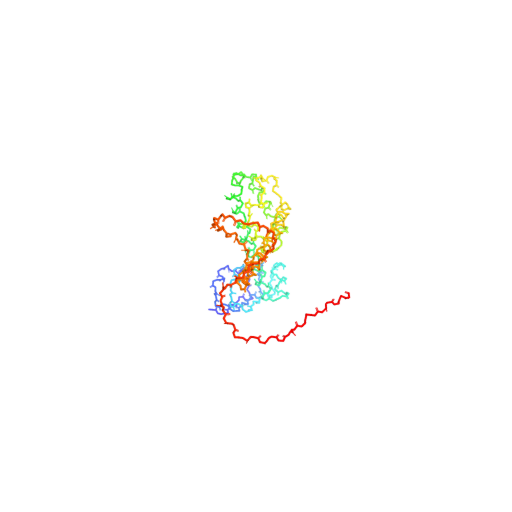ALA A 1 220 ? -31.718 -55.620 30.820 1.00 36.91 220 ALA A CA 1
ATOM 1762 C C . ALA A 1 220 ? -30.235 -55.202 30.841 1.00 36.91 220 ALA A C 1
ATOM 1764 O O . ALA A 1 220 ? -29.769 -54.488 29.967 1.00 36.91 220 ALA A O 1
ATOM 1765 N N . ARG A 1 221 ? -29.524 -55.662 31.878 1.00 32.84 221 ARG A N 1
ATOM 1766 C CA . ARG A 1 221 ? -28.116 -56.107 31.897 1.00 32.84 221 ARG A CA 1
ATOM 1767 C C . ARG A 1 221 ? -27.099 -55.282 31.066 1.00 32.84 221 ARG A C 1
ATOM 1769 O O . ARG A 1 221 ? -26.765 -55.652 29.949 1.00 32.84 221 ARG A O 1
A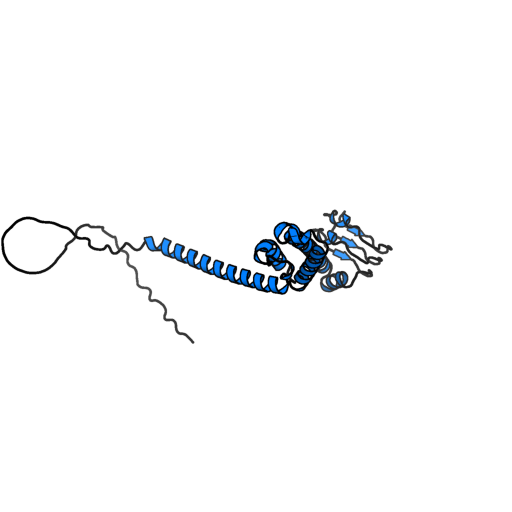TOM 1776 N N . CYS A 1 222 ? -26.486 -54.274 31.696 1.00 31.83 222 CYS A N 1
ATOM 1777 C CA . CYS A 1 222 ? -25.167 -53.743 31.318 1.00 31.83 222 CYS A CA 1
ATOM 1778 C C . CYS A 1 222 ? -24.099 -54.281 32.285 1.00 31.83 222 CYS A C 1
ATOM 1780 O O . CYS A 1 222 ? -24.134 -53.979 33.476 1.00 31.83 222 CYS A O 1
ATOM 1782 N N . THR A 1 223 ? -23.134 -55.052 31.784 1.00 36.81 223 THR A N 1
ATOM 1783 C CA . THR A 1 223 ? -21.856 -55.320 32.461 1.00 36.81 223 THR A CA 1
ATOM 1784 C C . THR A 1 223 ? -20.839 -54.283 31.990 1.00 36.81 223 THR A C 1
ATOM 1786 O O . THR A 1 223 ? -20.384 -54.357 30.852 1.00 36.81 223 THR A O 1
ATOM 1789 N N . MET A 1 224 ? -20.481 -53.321 32.846 1.00 32.97 224 MET A N 1
ATOM 1790 C CA . MET A 1 224 ? -19.313 -52.459 32.641 1.00 32.97 224 MET A CA 1
ATOM 1791 C C . MET A 1 224 ? -18.242 -52.780 33.683 1.00 32.97 224 MET A C 1
ATOM 1793 O O . MET A 1 224 ? -18.413 -52.548 34.877 1.00 32.97 224 MET A O 1
ATOM 1797 N N . THR A 1 225 ? -17.134 -53.327 33.196 1.00 34.72 225 THR A N 1
ATOM 1798 C CA . THR A 1 225 ? -15.832 -53.386 33.860 1.00 34.72 225 THR A CA 1
ATOM 1799 C C . THR A 1 225 ? -15.298 -51.973 34.094 1.00 34.72 225 THR A C 1
ATOM 1801 O O . THR A 1 225 ? -15.258 -51.155 33.176 1.00 34.72 225 THR A O 1
ATOM 1804 N N . ALA A 1 226 ? -14.895 -51.698 35.333 1.00 35.19 226 ALA A N 1
ATOM 1805 C CA . ALA A 1 226 ? -14.320 -50.435 35.771 1.00 35.19 226 ALA A CA 1
ATOM 1806 C C . ALA A 1 226 ? -12.977 -50.143 35.075 1.00 35.19 226 ALA A C 1
ATOM 1808 O O . ALA A 1 226 ? -12.059 -50.959 35.126 1.00 35.19 226 ALA A O 1
ATOM 1809 N N . LEU A 1 227 ? -12.851 -48.954 34.482 1.00 36.69 227 LEU A N 1
ATOM 1810 C CA . LEU A 1 227 ? -11.571 -48.341 34.129 1.00 36.69 227 LEU A CA 1
ATOM 1811 C C . LEU A 1 227 ? -11.208 -47.339 35.231 1.00 36.69 227 LEU A C 1
ATOM 1813 O O . LEU A 1 227 ? -11.961 -46.410 35.523 1.00 36.69 227 LEU A O 1
ATOM 1817 N N . THR A 1 228 ? -10.067 -47.563 35.873 1.00 38.78 228 THR A N 1
ATOM 1818 C CA . THR A 1 228 ? -9.455 -46.684 36.875 1.00 38.78 228 THR A CA 1
ATOM 1819 C C . THR A 1 228 ? -8.874 -45.419 36.221 1.00 38.78 228 THR A C 1
ATOM 1821 O O . THR A 1 228 ? -8.327 -45.501 35.120 1.00 38.78 228 THR A O 1
ATOM 1824 N N . PRO A 1 229 ? -8.950 -44.236 36.865 1.00 35.94 229 PRO A N 1
ATOM 1825 C CA . PRO A 1 229 ? -8.361 -43.012 36.324 1.00 35.94 229 PRO A CA 1
ATOM 1826 C C . PRO A 1 229 ? -6.849 -42.916 36.626 1.00 35.94 229 PRO A C 1
ATOM 1828 O O . PRO A 1 229 ? -6.392 -43.447 37.644 1.00 35.94 229 PRO A O 1
ATOM 1831 N N . PRO A 1 230 ? -6.058 -42.217 35.787 1.00 39.50 230 PRO A N 1
ATOM 1832 C CA . PRO A 1 230 ? -4.619 -42.087 35.985 1.00 39.50 230 PRO A CA 1
ATOM 1833 C C . PRO A 1 230 ? -4.274 -41.044 37.060 1.00 39.50 230 PRO A C 1
ATOM 1835 O O . PRO A 1 230 ? -4.867 -39.965 37.132 1.00 39.50 230 PRO A O 1
ATOM 1838 N N . ARG A 1 231 ? -3.271 -41.371 37.884 1.00 34.53 231 ARG A N 1
ATOM 1839 C CA . ARG A 1 231 ? -2.615 -40.455 38.828 1.00 34.53 231 ARG A CA 1
ATOM 1840 C C . ARG A 1 231 ? -1.691 -39.509 38.059 1.00 34.53 231 ARG A C 1
ATOM 1842 O O . ARG A 1 231 ? -0.820 -39.969 37.329 1.00 34.53 231 ARG A O 1
ATOM 1849 N N . TRP A 1 232 ? -1.856 -38.207 38.263 1.00 35.12 232 TRP A N 1
ATOM 1850 C CA . TRP A 1 232 ? -0.914 -37.192 37.796 1.00 35.12 232 TRP A CA 1
ATOM 1851 C C . TRP A 1 232 ? 0.206 -37.035 38.829 1.00 35.12 232 TRP A C 1
ATOM 1853 O O . TRP A 1 232 ? -0.055 -36.659 39.970 1.00 35.12 232 TRP A O 1
ATOM 1863 N N . SER A 1 233 ? 1.441 -37.330 38.432 1.00 41.34 233 SER A N 1
ATOM 1864 C CA . SER A 1 233 ? 2.662 -36.960 39.150 1.00 41.34 233 SER A CA 1
ATOM 1865 C C . SER A 1 233 ? 3.311 -35.779 38.432 1.00 41.34 233 SER A C 1
ATOM 1867 O O . SER A 1 233 ? 3.657 -35.894 37.256 1.00 41.34 233 SER A O 1
ATOM 1869 N N . ALA A 1 234 ? 3.446 -34.656 39.133 1.00 40.28 234 ALA A N 1
ATOM 1870 C CA . ALA A 1 234 ? 4.233 -33.509 38.695 1.00 40.28 234 ALA A CA 1
ATOM 1871 C C . ALA A 1 234 ? 5.734 -33.772 38.909 1.00 40.28 234 ALA A C 1
ATOM 1873 O O . ALA A 1 234 ? 6.098 -34.393 39.911 1.00 40.28 234 ALA A O 1
ATOM 1874 N N . PRO A 1 235 ? 6.587 -33.270 38.013 1.00 52.75 235 PRO A N 1
ATOM 1875 C CA . PRO A 1 235 ? 7.879 -32.701 38.367 1.00 52.75 235 PRO A CA 1
ATOM 1876 C C . PRO A 1 235 ? 7.847 -31.166 38.330 1.00 52.75 235 PRO A C 1
ATOM 1878 O O . PRO A 1 235 ? 7.154 -30.599 37.452 1.00 52.75 235 PRO A O 1
#

Secondary structure (DSSP, 8-state):
--EEE-TTS---B--GGGGG-TT--EEE--SS---B--GGGGG-SS--EEE-TT----HHHHHHHHHHHHHHHHHHHHHHHHHHHHHHHHHHHIIIIISTTGGGSHHHHHHHHHHHHHHHHH---HHHHHHHHHTHHHHS-SSGGG--HHHHHHHHHHHHHHHHHHHHHHHHHHHHHHHHHHGGGS--------------------------------------PPPPPPPPPP-